Protein 2NZ7 (pdb70)

Organism: Homo sapiens (NCBI:txid9606)

CATH classification: 1.10.533.10

Nearest PDB structures (foldseek):
  2nz7-assembly1_B  TM=1.010E+00  e=3.257E-14  Homo sapiens
  2nz7-assembly1_A  TM=1.003E+00  e=2.678E-12  Homo sapiens
  4e9m-assembly1_A  TM=9.883E-01  e=3.999E-12  Homo sapiens
  2nsn-assembly1_A-2  TM=1.000E+00  e=1.257E-11  Homo sapiens
  4jqw-assembly1_A  TM=9.955E-01  e=1.331E-11  Homo sapiens

Foldseek 3Di:
DVDAVLLVVCVVCVVVQLVPDDDCPLLVVVCVVVVNADPVLVVVLVVQDDSSSSSNSVSVSQSVSHRVSSVVSVVSVVCVVVVCVVVVVVVVD/DDDDVVPDAVLLVVLVVCLVVQLVPPDDCVVVQVVCPVVVVADPVLVVVLVPQDDSSSSSNSVSVSQSVSHRVSSVVSVVVVVCVVPVCVVVVVVVVD

B-factor: mean 27.02, std 10.68, range [11.15, 58.84]

InterPro domains:
  IPR001315 CARD domain [PF00619] (21-98)
  IPR001315 CARD domain [PS50209] (15-92)
  IPR001611 Leucine-rich repeat [PF13516] (730-749)
  IPR001611 Leucine-rich repeat [PF13516] (786-805)
  IPR001611 Leucine-rich repeat [PF13516] (821-833)
  IPR001611 Leucine-rich repeat [PF13516] (839-861)
  IPR007111 NACHT nucleoside triphosphatase [PF05729] (197-367)
  IPR007111 NACHT nucleoside triphosphatase [PS50837] (196-531)
  IPR011029 Death-like domain superfamily [G3DSA:1.10.533.10] (9-106)
  IPR011029 Death-like domain superfamily [SSF47986] (17-93)
  IPR027417 P-loop containing nucleoside triphosphate hydrolase [G3DSA:3.40.50.300] (121-338)
  IPR032675 Leucine-rich repeat domain superfamily [G3DSA:3.80.10.10] (676-854)
  IPR032675 Leucine-rich repeat domain superfamily [G3DSA:3.80.10.10] (855-946)
  IPR041075 NOD1/2, winged helix domain [PF17779] (458-515)
  IPR041267 NACHT, LRR and PYD domains-containing protein, helical domain HD2 [PF17776] (517-666)
  IPR051261 NOD-like receptor [PTHR24106] (192-873)

Solvent-accessible surface area: 10437 Å² total; per-residue (Å²): 142,172,68,64,78,52,22,91,76,0,128,94,26,58,90,56,0,6,92,61,7,123,27,9,56,5,0,13,33,24,0,59,130,65,131,51,7,57,71,118,13,15,113,68,5,95,93,15,111,71,63,63,56,52,0,81,71,0,0,60,25,0,25,92,76,21,47,118,11,0,73,30,0,8,107,8,0,83,83,8,12,42,2,4,36,61,1,62,87,67,18,125,187,236,141,141,72,112,90,127,48,62,78,51,28,89,76,0,128,95,26,52,110,59,0,6,88,62,5,109,29,6,58,4,0,10,31,19,0,55,137,68,128,53,7,55,70,115,12,17,119,68,5,99,83,21,112,70,58,50,50,47,1,93,72,1,0,67,28,0,25,94,82,17,48,118,11,0,74,31,0,14,110,7,0,82,90,7,10,42,3,5,35,72,1,47,90,67,17,124,184

Secondary structure (DSSP, 8-state):
----HHHHHHHHTHHHHHHH----HHHHHHHHHTTSS-HHHHHHHHT--SHHHHHHHHHHHHHHH-HHHHHHHHHHHHHHHHSSGGGHHHHH-/----GGG--HHHHHHHHTHHHHHHH----HHHHHHHHHTTSS-HHHHHHHHT--SHHHHHHHHHHHHHHH-HHHHHHHHHHHHHHHHSSGGGHHHHH-

Structure (mmCIF, N/CA/C/O backbone):
data_2NZ7
#
_entry.id   2NZ7
#
_cell.length_a   79.091
_cell.length_b   79.091
_cell.length_c   80.863
_cell.angle_alpha   90.000
_cell.angle_beta   90.000
_cell.angle_gamma   120.000
#
_symmetry.space_group_name_H-M   'P 31 2 1'
#
loop_
_entity.id
_entity.type
_entity.pdbx_description
1 polymer 'Caspase recruitment domain-containing protein 4'
2 water water
#
loop_
_atom_site.group_PDB
_atom_site.id
_atom_site.type_symbol
_atom_site.label_atom_id
_atom_site.label_alt_id
_atom_site.label_comp_id
_atom_site.label_asym_id
_atom_site.label_entity_id
_atom_site.label_seq_id
_atom_site.pdbx_PDB_ins_code
_atom_site.Cartn_x
_atom_site.Cartn_y
_atom_site.Cartn_z
_atom_site.occupancy
_atom_site.B_iso_or_equiv
_atom_site.auth_seq_id
_atom_site.auth_comp_id
_atom_site.auth_asym_id
_atom_site.auth_atom_id
_atom_site.pdbx_PDB_model_num
ATOM 1 N N . SER A 1 6 ? -50.763 22.475 -16.315 1.00 41.47 14 SER A N 1
ATOM 2 C CA . SER A 1 6 ? -50.857 21.577 -15.065 1.00 41.84 14 SER A CA 1
ATOM 3 C C . SER A 1 6 ? -50.019 20.272 -15.157 1.00 40.65 14 SER A C 1
ATOM 4 O O . SER A 1 6 ? -49.350 19.889 -14.209 1.00 39.93 14 SER A O 1
ATOM 7 N N . GLU A 1 7 ? -50.068 19.610 -16.306 1.00 39.12 15 GLU A N 1
ATOM 8 C CA . GLU A 1 7 ? -49.051 18.632 -16.678 1.00 38.25 15 GLU A CA 1
ATOM 9 C C . GLU A 1 7 ? -47.921 19.324 -17.466 1.00 34.71 15 GLU A C 1
ATOM 10 O O . GLU A 1 7 ? -46.959 18.675 -17.878 1.00 33.43 15 GLU A O 1
ATOM 16 N N . SER A 1 8 ? -48.060 20.635 -17.699 1.00 30.25 16 SER A N 1
ATOM 17 C CA . SER A 1 8 ? -46.960 21.441 -18.280 1.00 27.00 16 SER A CA 1
ATOM 18 C C . SER A 1 8 ? -46.194 22.223 -17.209 1.00 23.80 16 SER A C 1
ATOM 19 O O . SER A 1 8 ? -46.801 22.836 -16.335 1.00 21.80 16 SER A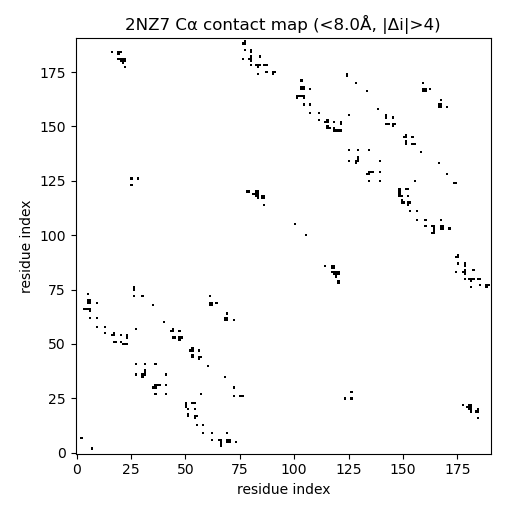 O 1
ATOM 22 N N . HIS A 1 9 ? -44.864 22.224 -17.291 1.00 20.56 17 HIS A N 1
ATOM 23 C CA . HIS A 1 9 ? -44.065 22.761 -16.217 1.00 19.03 17 HIS A CA 1
ATOM 24 C C . HIS A 1 9 ? -42.997 23.643 -16.802 1.00 17.70 17 HIS A C 1
ATOM 25 O O . HIS A 1 9 ? -42.110 23.132 -17.485 1.00 15.21 17 HIS A O 1
ATOM 32 N N . PRO A 1 10 ? -43.093 24.963 -16.550 1.00 17.42 18 PRO A N 1
ATOM 33 C CA . PRO A 1 10 ? -42.210 25.922 -17.278 1.00 16.75 18 PRO A CA 1
ATOM 34 C C . PRO A 1 10 ? -40.716 25.761 -17.082 1.00 16.89 18 PRO A C 1
ATOM 35 O O . PRO A 1 10 ? -39.981 25.981 -18.035 1.00 15.81 18 PRO A O 1
ATOM 39 N N . HIS A 1 11 ? -40.238 25.446 -15.879 1.00 15.89 19 HIS A N 1
ATOM 40 C CA . HIS A 1 11 ? -38.780 25.326 -15.764 1.00 16.33 19 HIS A CA 1
ATOM 41 C C . HIS A 1 11 ? -38.300 23.958 -16.308 1.00 16.63 19 HIS A C 1
ATOM 42 O O . HIS A 1 11 ? -37.198 23.884 -16.838 1.00 16.03 19 HIS A O 1
ATOM 49 N N . ILE A 1 12 ? -39.107 22.896 -16.222 1.00 15.89 20 ILE A N 1
ATOM 50 C CA . ILE A 1 12 ? -38.774 21.698 -17.043 1.00 16.19 20 ILE A CA 1
ATOM 51 C C . ILE A 1 12 ? -38.689 22.004 -18.541 1.00 17.21 20 ILE A C 1
ATOM 52 O O . ILE A 1 12 ? -37.729 21.610 -19.220 1.00 16.50 20 ILE A O 1
ATOM 57 N N . GLN A 1 13 ? -39.682 22.738 -19.064 1.00 16.95 21 GLN A N 1
ATOM 58 C CA . GLN A 1 13 ? -39.711 23.097 -20.510 1.00 18.22 21 GLN A CA 1
ATOM 59 C C . GLN A 1 13 ? -38.498 23.924 -20.940 1.00 18.22 21 GLN A C 1
ATOM 60 O O . GLN A 1 13 ? -37.957 23.695 -22.019 1.00 18.24 21 GLN A O 1
ATOM 66 N N . LEU A 1 14 ? -38.060 24.857 -20.094 1.00 17.20 22 LEU A N 1
ATOM 67 C CA . LEU A 1 14 ? -36.843 25.640 -20.362 1.00 18.05 22 LEU A CA 1
ATOM 68 C C . LEU A 1 14 ? -35.583 24.789 -20.443 1.00 18.00 22 LEU A C 1
ATOM 69 O O . LEU A 1 14 ? -34.705 25.028 -21.299 1.00 17.03 22 LEU A O 1
ATOM 74 N N . LEU A 1 15 ? -35.474 23.811 -19.554 1.00 17.17 23 LEU A N 1
ATOM 75 C CA . LEU A 1 15 ? -34.323 22.890 -19.612 1.00 18.09 23 LEU A CA 1
ATOM 76 C C . LEU A 1 15 ? -34.371 21.989 -20.866 1.00 19.39 23 LEU A C 1
ATOM 77 O O . LEU A 1 15 ? -33.369 21.725 -21.509 1.00 18.74 23 LEU A O 1
ATOM 82 N N . LYS A 1 16 ? -35.544 21.484 -21.209 1.00 20.67 24 LYS A N 1
ATOM 83 C CA . LYS A 1 16 ? -35.626 20.699 -22.438 1.00 21.75 24 LYS A CA 1
ATOM 84 C C . LYS A 1 16 ? -35.296 21.529 -23.674 1.00 22.33 24 LYS A C 1
ATOM 85 O O . LYS A 1 16 ? -34.559 21.066 -24.548 1.00 23.07 24 LYS A O 1
ATOM 91 N N . SER A 1 17 ? -35.815 22.752 -23.747 1.00 21.70 25 SER A N 1
ATOM 92 C CA . SER A 1 17 ? -35.615 23.623 -24.926 1.00 22.13 25 SER A CA 1
ATOM 93 C C . SER A 1 17 ? -34.185 24.123 -25.045 1.00 21.29 25 SER A C 1
ATOM 94 O O . SER A 1 17 ? -33.756 24.587 -26.090 1.00 19.64 25 SER A O 1
ATOM 97 N N . ASN A 1 18 ? -33.438 24.025 -23.964 1.00 19.50 26 ASN A N 1
ATOM 98 C CA . ASN A 1 18 ? -32.099 24.565 -23.974 1.00 19.09 26 ASN A CA 1
ATOM 99 C C . ASN A 1 18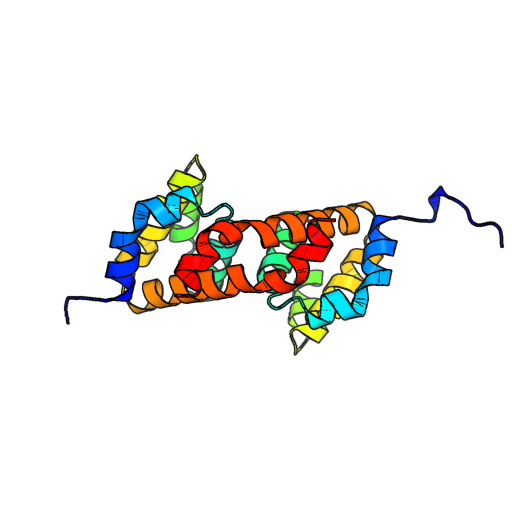 ? -31.040 23.488 -23.707 1.00 18.28 26 ASN A C 1
ATOM 100 O O . ASN A 1 18 ? -29.947 23.807 -23.254 1.00 16.78 26 ASN A O 1
ATOM 105 N N . ARG A 1 19 ? -31.374 22.230 -23.976 1.00 16.82 27 ARG A N 1
ATOM 106 C CA . ARG A 1 19 ? -30.466 21.150 -23.686 1.00 18.90 27 ARG A CA 1
ATOM 107 C C . ARG A 1 19 ? -29.094 21.403 -24.280 1.00 19.38 27 ARG A C 1
ATOM 108 O O . ARG A 1 19 ? -28.094 21.406 -23.557 1.00 18.71 27 ARG A O 1
ATOM 116 N N . GLU A 1 20 ? -29.027 21.638 -25.579 1.00 19.65 28 GLU A N 1
ATOM 117 C CA . GLU A 1 20 ? -27.712 21.841 -26.221 1.00 21.26 28 GLU A CA 1
ATOM 118 C C . GLU A 1 20 ? -26.972 23.111 -25.795 1.00 20.41 28 GLU A C 1
ATOM 119 O O . GLU A 1 20 ? -25.736 23.113 -25.664 1.00 19.21 28 GLU A O 1
ATOM 125 N N . LEU A 1 21 ? -27.708 24.189 -25.582 1.00 18.89 29 LEU A N 1
ATOM 126 C CA . LEU A 1 21 ? -27.110 25.391 -25.007 1.00 20.61 29 LEU A CA 1
ATOM 127 C C . LEU A 1 21 ? -26.368 25.092 -23.688 1.00 19.15 29 LEU A C 1
ATOM 128 O O . LEU A 1 21 ? -25.240 25.468 -23.519 1.00 18.44 29 LEU A O 1
ATOM 133 N N . LEU A 1 22 ? -27.021 24.382 -22.793 1.00 18.95 30 LEU A N 1
ATOM 134 C CA . LEU A 1 22 ? -26.458 24.072 -21.508 1.00 18.83 30 LEU A CA 1
ATOM 135 C C . LEU A 1 22 ? -25.336 23.065 -21.567 1.00 19.65 30 LEU A C 1
ATOM 136 O O . LEU A 1 22 ? -24.296 23.266 -20.952 1.00 19.62 30 LEU A O 1
ATOM 141 N N . VAL A 1 23 ? -25.554 21.966 -22.269 1.00 20.02 31 VAL A N 1
ATOM 142 C CA . VAL A 1 23 ? -24.521 20.938 -22.465 1.00 20.83 31 VAL A CA 1
ATOM 143 C C . VAL A 1 23 ? -23.217 21.546 -22.990 1.00 22.47 31 VAL A C 1
ATOM 144 O O . VAL A 1 23 ? -22.121 21.214 -22.526 1.00 21.67 31 VAL A O 1
ATOM 148 N N . THR A 1 24 ? -23.330 22.478 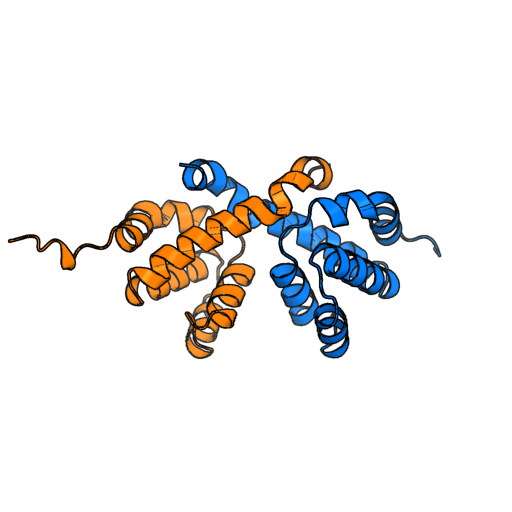-23.929 1.00 22.98 32 THR A N 1
ATOM 149 C CA . THR A 1 24 ? -22.133 22.982 -24.590 1.00 23.54 32 THR A CA 1
ATOM 150 C C . THR A 1 24 ? -21.484 24.180 -23.906 1.00 24.51 32 THR A C 1
ATOM 151 O O . THR A 1 24 ? -20.413 24.622 -24.325 1.00 24.20 32 THR A O 1
ATOM 155 N N . HIS A 1 25 ? -22.109 24.714 -22.862 1.00 24.24 33 HIS A N 1
ATOM 156 C CA . HIS A 1 25 ? -21.615 25.940 -22.201 1.00 26.00 33 HIS A CA 1
ATOM 157 C C . HIS A 1 25 ? -21.390 25.826 -20.698 1.00 26.66 33 HIS A C 1
ATOM 158 O O . HIS A 1 25 ? -20.977 26.788 -20.045 1.00 26.86 33 HIS A O 1
ATOM 165 N N . ILE A 1 26 ? -21.661 24.646 -20.177 1.00 27.66 34 ILE A N 1
ATOM 166 C CA . ILE A 1 26 ? -21.362 24.358 -18.761 1.00 29.06 34 ILE A CA 1
ATOM 167 C C . ILE A 1 26 ? -19.999 23.681 -18.580 1.00 31.32 34 ILE A C 1
ATOM 168 O O . ILE A 1 26 ? -19.824 22.553 -18.994 1.00 31.22 34 ILE A O 1
ATOM 173 N N . ARG A 1 27 ? -19.061 24.390 -17.927 1.00 33.79 35 ARG A N 1
ATOM 174 C CA . ARG A 1 27 ? -17.688 23.908 -17.802 1.00 36.92 35 ARG A CA 1
ATOM 175 C C . ARG A 1 27 ? -17.334 23.227 -16.486 1.00 37.82 35 ARG A C 1
ATOM 176 O O . ARG A 1 27 ? -16.264 22.597 -16.380 1.00 38.49 35 ARG A O 1
ATOM 184 N N . ASN A 1 28 ? -18.203 23.367 -15.496 1.00 37.49 36 ASN A N 1
ATOM 185 C CA . ASN A 1 28 ? -18.006 22.697 -14.230 1.00 37.67 36 ASN A CA 1
ATOM 186 C C . ASN A 1 28 ? -19.334 22.119 -13.786 1.00 36.97 36 ASN A C 1
ATOM 187 O O . ASN A 1 28 ? -20.310 22.859 -13.656 1.00 35.41 36 ASN A O 1
ATOM 192 N N . THR A 1 29 ? -19.352 20.809 -13.549 1.00 36.53 37 THR A N 1
ATOM 193 C CA . THR A 1 29 ? -20.522 20.150 -12.952 1.00 37.50 37 THR A CA 1
ATOM 194 C C . THR A 1 29 ? -20.437 19.830 -11.440 1.00 37.68 37 THR A C 1
ATOM 195 O O . THR A 1 29 ? -21.457 19.514 -10.813 1.00 36.86 37 THR A O 1
ATOM 199 N N . GLN A 1 30 ? -19.235 19.896 -10.873 1.00 38.04 38 GLN A N 1
ATOM 200 C CA . GLN A 1 30 ? -19.009 19.626 -9.442 1.00 38.03 38 GLN A CA 1
ATOM 201 C C . GLN A 1 30 ? -19.824 20.507 -8.498 1.00 36.26 38 GLN A C 1
ATOM 202 O O . GLN A 1 30 ? -20.488 20.003 -7.593 1.00 34.36 38 GLN A O 1
ATOM 208 N N . CYS A 1 31 ? -19.727 21.820 -8.688 1.00 35.26 39 CYS A N 1
ATOM 209 C CA . CYS A 1 31 ? -20.533 22.810 -7.976 1.00 34.72 39 CYS A CA 1
ATOM 210 C C . CYS A 1 31 ? -22.028 22.455 -7.987 1.00 32.70 39 CYS A C 1
ATOM 211 O O . CYS A 1 31 ? -22.716 22.634 -6.993 1.00 30.31 39 CYS A O 1
ATOM 214 N N . LEU A 1 32 ? -22.493 21.961 -9.130 1.00 30.75 40 LEU A N 1
ATOM 215 C CA . LEU A 1 32 ? -23.919 21.707 -9.367 1.00 29.61 40 LEU A CA 1
ATOM 216 C C . LEU A 1 32 ? -24.382 20.481 -8.596 1.00 27.94 40 LEU A C 1
ATOM 217 O O . LEU A 1 32 ? -25.350 20.549 -7.856 1.00 26.31 40 LEU A O 1
ATOM 222 N N . VAL A 1 33 ? -23.674 19.374 -8.772 1.00 26.18 41 VAL A N 1
ATOM 223 C CA . VAL A 1 33 ? -23.979 18.123 -8.097 1.00 26.37 41 VAL A CA 1
ATOM 224 C C . VAL A 1 33 ? -23.896 18.346 -6.591 1.00 26.09 41 VAL A C 1
ATOM 225 O O . VAL A 1 33 ? -24.778 17.921 -5.846 1.00 24.99 41 VAL A O 1
ATOM 229 N N . ASP A 1 34 ? -22.840 19.009 -6.134 1.00 25.62 42 ASP A N 1
ATOM 230 C CA . ASP A 1 34 ? -22.696 19.226 -4.696 1.00 25.42 42 ASP A CA 1
ATOM 231 C C . ASP A 1 34 ? -23.858 19.999 -4.086 1.00 24.32 42 ASP A C 1
ATOM 232 O O . ASP A 1 34 ? -24.275 19.680 -2.983 1.00 22.79 42 ASP A O 1
ATOM 237 N N . ASN A 1 35 ? -24.360 21.015 -4.790 1.00 23.29 43 ASN A N 1
ATOM 238 C CA . ASN A 1 35 ? -25.446 21.850 -4.251 1.00 24.38 43 ASN A CA 1
ATOM 239 C C . ASN A 1 35 ? -26.816 21.137 -4.297 1.00 23.51 43 ASN A C 1
ATOM 240 O O . ASN A 1 35 ? -27.679 21.314 -3.397 1.00 21.64 43 ASN A O 1
ATOM 245 N N . LEU A 1 36 ? -26.994 20.317 -5.320 1.00 22.07 44 LEU A N 1
ATOM 246 C CA . LEU A 1 36 ? -28.165 19.424 -5.438 1.00 22.36 44 LEU A CA 1
ATOM 247 C C . LEU A 1 36 ? -28.164 18.370 -4.336 1.00 23.42 44 LEU A C 1
ATOM 248 O O . LEU A 1 36 ? -29.176 18.117 -3.726 1.00 22.47 44 LEU A O 1
ATOM 253 N N . LEU A 1 37 ? -27.011 17.765 -4.094 1.00 24.59 45 LEU A N 1
ATOM 254 C CA . LEU A 1 37 ? -26.823 16.902 -2.918 1.00 27.07 45 LEU A CA 1
ATOM 255 C C . LEU A 1 37 ? -27.107 17.603 -1.574 1.00 28.14 45 LEU A C 1
ATOM 256 O O . LEU A 1 37 ? -27.936 17.158 -0.799 1.00 26.78 45 LEU A O 1
ATOM 261 N N . LYS A 1 38 ? -26.438 18.718 -1.318 1.00 29.84 46 LYS A N 1
ATOM 262 C CA . LYS A 1 38 ? -26.658 19.499 -0.097 1.00 32.98 46 LYS A CA 1
ATOM 263 C C . LYS A 1 38 ? -28.132 19.877 0.183 1.00 32.22 46 LYS A C 1
ATOM 264 O O . LYS A 1 38 ? -28.571 19.883 1.332 1.00 31.12 46 LYS A O 1
ATOM 270 N N . ASN A 1 39 ? -28.882 20.209 -0.862 1.00 31.12 47 ASN A N 1
ATOM 271 C CA . ASN A 1 39 ? -30.268 20.624 -0.730 1.00 31.41 47 ASN A CA 1
ATOM 272 C C . ASN A 1 39 ? -31.303 19.482 -0.837 1.00 29.97 47 ASN A C 1
ATOM 273 O O . ASN A 1 39 ? -32.517 19.722 -0.962 1.00 28.56 47 ASN A O 1
ATOM 278 N N . ASP A 1 40 ? -30.783 18.254 -0.778 1.00 27.97 48 ASP A N 1
ATOM 279 C CA . ASP A 1 40 ? -31.559 16.992 -0.772 1.00 27.67 48 ASP A CA 1
ATOM 280 C C . ASP A 1 40 ? -32.432 16.787 -2.026 1.00 26.16 48 ASP A C 1
ATOM 281 O O . ASP A 1 40 ? -33.477 16.137 -1.965 1.00 23.31 48 ASP A O 1
ATOM 286 N N . TYR A 1 41 ? -31.976 17.336 -3.144 1.00 24.56 49 TYR A N 1
ATOM 287 C CA . TYR A 1 41 ? -32.618 17.173 -4.418 1.00 25.20 49 TYR A CA 1
ATOM 288 C C . TYR A 1 41 ? -32.076 16.034 -5.214 1.00 25.27 49 TYR A C 1
ATOM 289 O O . TYR A 1 41 ? -32.797 15.492 -6.044 1.00 24.35 49 TYR A O 1
ATOM 298 N N . PHE A 1 42 ? -30.808 15.724 -4.989 1.00 24.76 50 PHE A N 1
ATOM 299 C CA . PHE A 1 42 ? -30.125 14.587 -5.553 1.00 25.64 5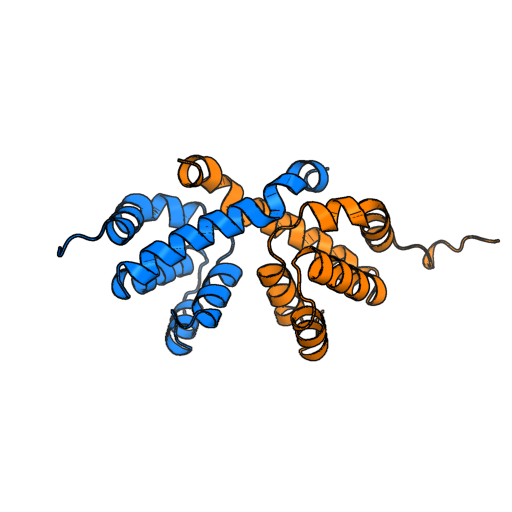0 PHE A CA 1
ATOM 300 C C . PHE A 1 42 ? -29.792 13.671 -4.395 1.00 27.16 50 PHE A C 1
ATOM 301 O O . PHE A 1 42 ? -29.455 14.157 -3.308 1.00 24.47 50 PHE A O 1
ATOM 309 N N . SER A 1 43 ? -29.879 12.362 -4.641 1.00 28.84 51 SER A N 1
ATOM 310 C CA . SER A 1 43 ? -29.494 11.335 -3.667 1.00 31.05 51 SER A CA 1
ATOM 311 C C . SER A 1 43 ? -28.051 10.915 -3.936 1.00 31.89 51 SER A C 1
ATOM 312 O O . SER A 1 43 ? -27.502 11.241 -4.973 1.00 31.19 51 SER A O 1
ATOM 315 N N . ALA A 1 44 ? -27.456 10.156 -3.015 1.00 33.63 52 ALA A N 1
ATOM 316 C CA . ALA A 1 44 ? -26.118 9.544 -3.247 1.00 34.93 52 ALA A CA 1
ATOM 317 C C . ALA A 1 44 ? -26.085 8.781 -4.573 1.00 35.38 52 ALA A C 1
ATOM 318 O O . ALA A 1 44 ? -25.174 8.954 -5.380 1.00 34.12 52 ALA A O 1
ATOM 320 N N . GLU A 1 45 ? -27.118 7.982 -4.819 1.00 35.87 53 GLU A N 1
ATOM 321 C CA . GLU A 1 45 ? -27.248 7.265 -6.085 1.00 37.63 53 GLU A CA 1
ATOM 322 C C . GLU A 1 45 ? -27.315 8.150 -7.351 1.00 37.02 53 GLU A C 1
ATOM 323 O O . GLU A 1 45 ? -26.735 7.806 -8.382 1.00 36.33 53 GLU A O 1
ATOM 329 N N . ASP A 1 46 ? -28.025 9.271 -7.280 1.00 36.04 54 ASP A N 1
ATOM 330 C CA . ASP A 1 46 ? -28.002 10.239 -8.379 1.00 35.48 54 ASP A CA 1
ATOM 331 C C . ASP A 1 46 ? -26.585 10.687 -8.707 1.00 35.54 54 ASP A C 1
ATOM 332 O O . ASP A 1 46 ? -26.175 10.657 -9.870 1.00 33.72 54 ASP A O 1
ATOM 337 N N . ALA A 1 47 ? -25.853 11.112 -7.686 1.00 36.51 55 ALA A N 1
ATOM 338 C CA . ALA A 1 47 ? -24.483 11.586 -7.854 1.00 39.35 55 ALA A CA 1
ATOM 339 C C . ALA A 1 47 ? -23.513 10.493 -8.375 1.00 41.31 55 ALA A C 1
ATOM 340 O O . ALA A 1 47 ? -22.574 10.826 -9.093 1.00 41.13 55 ALA A O 1
ATOM 342 N N . GLU A 1 48 ? -23.752 9.225 -8.007 1.00 43.34 56 GLU A N 1
ATOM 343 C CA . GLU A 1 48 ? -22.989 8.064 -8.519 1.00 45.75 56 GLU A CA 1
ATOM 344 C C . GLU A 1 48 ? -23.274 7.836 -10.003 1.00 45.64 56 GLU A C 1
ATOM 345 O O . GLU A 1 48 ? -22.353 7.586 -10.786 1.00 45.16 56 GLU A O 1
ATOM 351 N N . ILE A 1 49 ? -24.555 7.917 -10.372 1.00 45.19 57 ILE A N 1
ATOM 352 C CA . ILE A 1 49 ? -24.991 7.828 -11.758 1.00 45.46 57 ILE A CA 1
ATOM 353 C C . ILE A 1 49 ? -24.290 8.903 -12.585 1.00 45.61 57 ILE A C 1
ATOM 354 O O . ILE A 1 49 ? -23.892 8.649 -13.725 1.00 44.63 57 ILE A O 1
ATOM 359 N N . VAL A 1 50 ? -24.124 10.094 -12.006 1.00 45.81 58 VAL A N 1
ATOM 360 C CA . VAL A 1 50 ? -23.423 11.172 -12.696 1.00 46.50 58 VAL A CA 1
ATOM 361 C C . VAL A 1 50 ? -21.917 10.879 -12.845 1.00 48.28 58 VAL A C 1
ATOM 362 O O . VAL A 1 50 ? -21.347 11.198 -13.870 1.00 47.78 58 VAL A O 1
ATOM 366 N N . CYS A 1 51 ? -21.289 10.269 -11.840 1.00 50.57 59 CYS A N 1
ATOM 367 C CA . CYS A 1 51 ? -19.860 9.858 -11.928 1.00 52.37 59 CYS A CA 1
ATOM 368 C C . CYS A 1 51 ? -19.552 8.856 -13.029 1.00 52.73 59 CYS A C 1
ATOM 369 O O . CYS A 1 51 ? -18.592 9.024 -13.768 1.00 52.70 59 CYS A O 1
ATOM 372 N N . ALA A 1 52 ? -20.375 7.812 -13.114 1.00 53.44 60 ALA A N 1
ATOM 373 C CA . ALA A 1 52 ? -20.269 6.765 -14.129 1.00 54.00 60 ALA A CA 1
ATOM 374 C C . ALA A 1 52 ? -20.321 7.309 -15.563 1.00 54.31 60 ALA A C 1
ATOM 375 O O . ALA A 1 52 ? -20.233 6.538 -16.522 1.00 54.22 60 ALA A O 1
ATOM 377 N N . CYS A 1 53 ? -20.475 8.632 -15.700 1.00 54.40 61 CYS A N 1
ATOM 378 C CA . CYS A 1 53 ? -20.443 9.330 -16.994 1.00 53.97 61 CYS A CA 1
ATOM 379 C C . CYS A 1 53 ? -19.002 9.790 -17.314 1.00 55.57 61 CYS A C 1
ATOM 380 O O . CYS A 1 53 ? -18.378 10.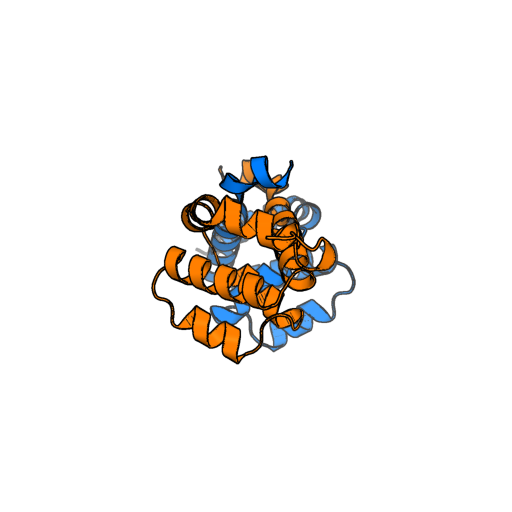512 -16.519 1.00 54.99 61 CYS A O 1
ATOM 383 N N . PRO A 1 54 ? -18.470 9.360 -18.481 1.00 56.88 62 PRO A N 1
ATOM 384 C CA . PRO A 1 54 ? -17.059 9.633 -18.798 1.00 57.50 62 PRO A CA 1
ATOM 385 C C . PRO A 1 54 ? -16.811 11.131 -19.002 1.00 57.78 62 PRO A C 1
ATOM 386 O O . PRO A 1 54 ? -16.123 11.780 -18.185 1.00 58.06 62 PRO A O 1
ATOM 390 N N . THR A 1 55 ? -17.417 11.673 -20.058 1.00 57.16 63 THR A N 1
ATOM 391 C CA . THR A 1 55 ? -17.138 13.027 -20.533 1.00 56.41 63 THR A CA 1
ATOM 392 C C . THR A 1 55 ? -17.885 14.103 -19.721 1.00 55.41 63 THR A C 1
ATOM 393 O O . THR A 1 55 ? -18.871 13.797 -19.043 1.00 54.85 63 THR A O 1
ATOM 397 N N . GLN A 1 56 ? -17.411 15.347 -19.774 1.00 53.99 64 GLN A N 1
ATOM 398 C CA . GLN A 1 56 ? -18.127 16.460 -19.137 1.00 52.83 64 GLN A CA 1
ATOM 399 C C . GLN A 1 56 ? -19.542 16.767 -19.742 1.00 51.30 64 GLN A C 1
ATOM 400 O O . GLN A 1 56 ? -20.512 16.944 -18.965 1.00 50.15 64 GLN A O 1
ATOM 406 N N . PRO A 1 57 ? -19.661 16.854 -21.105 1.00 49.41 65 PRO A N 1
ATOM 407 C CA . PRO A 1 57 ? -20.990 16.952 -21.715 1.00 47.27 65 PRO A CA 1
ATOM 408 C C . PRO A 1 57 ? -21.920 15.784 -21.359 1.00 45.16 65 PRO A C 1
ATOM 409 O O . PRO A 1 57 ? -23.112 16.016 -21.166 1.00 43.90 65 PRO A O 1
ATOM 413 N N . ASP A 1 58 ? -21.402 14.557 -21.260 1.00 42.61 66 ASP A N 1
ATOM 414 C CA . ASP A 1 58 ? -22.240 13.430 -20.850 1.00 41.45 66 ASP A CA 1
ATOM 415 C C . ASP A 1 58 ? -22.835 13.664 -19.461 1.00 38.84 66 ASP A C 1
ATOM 416 O O . ASP A 1 58 ? -23.979 13.315 -19.197 1.00 37.73 66 ASP A O 1
ATOM 421 N N . LYS A 1 59 ? -22.023 14.239 -18.588 1.00 36.23 67 LYS A N 1
ATOM 422 C CA . LYS A 1 59 ? -22.421 14.552 -17.223 1.00 34.00 67 LYS A CA 1
ATOM 423 C C . LYS A 1 59 ? -23.513 15.625 -17.175 1.00 31.52 67 LYS A C 1
ATOM 424 O O . LYS A 1 59 ? -24.452 15.480 -16.399 1.00 30.20 67 LYS A O 1
ATOM 430 N N . VAL A 1 60 ? -23.379 16.698 -17.958 1.00 28.97 68 VAL A N 1
ATOM 431 C CA . VAL A 1 60 ? -24.434 17.732 -18.051 1.00 27.28 68 VAL A CA 1
ATOM 432 C C . VAL A 1 60 ? -25.725 17.067 -18.564 1.00 27.15 68 VAL A C 1
ATOM 433 O O . VAL A 1 60 ? -26.816 17.248 -17.984 1.00 25.17 68 VAL A O 1
ATOM 437 N N . ARG A 1 61 ? -25.608 16.239 -19.600 1.00 26.41 69 ARG A N 1
ATOM 438 C CA . ARG A 1 61 ? -26.803 15.567 -20.135 1.00 27.24 69 ARG A CA 1
ATOM 439 C C . ARG A 1 61 ? -27.512 14.778 -19.049 1.00 26.08 69 ARG A C 1
ATOM 440 O O . ARG A 1 61 ? -28.725 14.798 -18.935 1.00 24.84 69 ARG A O 1
ATOM 448 N N . LYS A 1 62 ? -26.730 14.058 -18.265 1.00 25.36 70 LYS A N 1
ATOM 449 C CA . LYS A 1 62 ? -27.265 13.197 -17.221 1.00 25.06 70 LYS A CA 1
ATOM 450 C C . LYS A 1 62 ? -27.837 14.053 -16.073 1.00 23.62 70 LYS A C 1
ATOM 451 O O . LYS A 1 62 ? -28.861 13.694 -15.497 1.00 23.51 70 LYS A O 1
ATOM 457 N N . ILE A 1 63 ? -27.164 15.150 -15.719 1.00 22.00 71 ILE A N 1
ATOM 458 C CA . ILE A 1 63 ? -27.664 16.041 -14.656 1.00 20.59 71 ILE A CA 1
ATOM 459 C C . ILE A 1 63 ? -29.027 16.603 -15.103 1.00 19.91 71 ILE A C 1
ATOM 460 O O . ILE A 1 63 ? -30.006 16.578 -14.353 1.00 18.33 71 ILE A O 1
ATOM 465 N N . LEU A 1 64 ? -29.105 17.075 -16.345 1.00 18.87 72 LEU A N 1
ATOM 466 C CA . LEU A 1 64 ? -30.375 17.613 -16.876 1.00 19.11 72 LEU A CA 1
ATOM 467 C C . LEU A 1 64 ? -31.506 16.547 -16.900 1.00 19.00 72 LEU A C 1
ATOM 468 O O . LEU A 1 64 ? -32.601 16.826 -16.470 1.00 16.85 72 LEU A O 1
ATOM 473 N N . ASP A 1 65 ? -31.229 15.350 -17.414 1.00 19.44 73 ASP A N 1
ATOM 474 C CA . ASP A 1 65 ? -32.201 14.234 -17.363 1.00 21.93 73 ASP A CA 1
ATOM 475 C C . ASP A 1 65 ? -32.738 13.953 -15.943 1.00 21.20 73 ASP A C 1
ATOM 476 O O . ASP A 1 65 ? -33.941 13.756 -15.762 1.00 22.19 73 ASP A O 1
ATOM 481 N N . LEU A 1 66 ? -31.846 13.948 -14.950 1.00 19.63 74 LEU A N 1
ATOM 482 C CA . LEU A 1 66 ? -32.219 13.712 -13.539 1.00 19.69 74 LEU A CA 1
ATOM 483 C C . LEU A 1 66 ? -33.024 14.858 -12.972 1.00 19.02 74 LEU A C 1
ATOM 484 O O . LEU A 1 66 ? -34.065 14.660 -12.328 1.00 18.26 74 LEU A O 1
ATOM 489 N N . VAL A 1 67 ? -32.538 16.074 -13.204 1.00 18.49 75 VAL A N 1
ATOM 490 C CA . VAL A 1 67 ? -33.241 17.278 -12.733 1.00 17.25 75 VAL A CA 1
ATOM 491 C C . VAL A 1 67 ? -34.687 17.297 -13.295 1.00 17.82 75 VAL A C 1
ATOM 492 O O . VAL A 1 67 ? -35.661 17.429 -12.564 1.00 16.55 75 VAL A O 1
ATOM 496 N N . GLN A 1 68 ? -34.807 17.156 -14.613 1.00 17.18 76 GLN A N 1
ATOM 497 C CA . GLN A 1 68 ? -36.113 17.115 -15.263 1.00 18.98 76 GLN A CA 1
ATOM 498 C C . GLN A 1 68 ? -37.042 16.018 -14.704 1.00 19.28 76 GLN A C 1
ATOM 499 O O . GLN A 1 68 ? -38.205 16.275 -14.395 1.00 18.28 76 GLN A O 1
ATOM 505 N N . SER A 1 69 ? -36.540 14.811 -14.581 1.00 19.15 77 SER A N 1
ATOM 506 C CA . SER A 1 69 ? -37.387 13.720 -14.095 1.00 21.24 77 SER A CA 1
ATOM 507 C C . SER A 1 69 ? -37.780 13.962 -12.621 1.00 21.31 77 SER A C 1
ATOM 508 O O . SER A 1 69 ? -38.778 13.392 -12.127 1.00 20.04 77 SER A O 1
ATOM 511 N N . LYS A 1 70 ? -36.994 14.764 -11.908 1.00 18.90 78 LYS A N 1
ATOM 512 C CA . LYS A 1 70 ? -37.359 15.080 -10.520 1.00 19.93 78 LYS A CA 1
ATOM 513 C C . LYS A 1 70 ? -38.471 16.149 -10.367 1.00 19.05 78 LYS A C 1
ATOM 514 O O . LYS A 1 70 ? -39.008 16.342 -9.267 1.00 18.51 78 LYS A O 1
ATOM 520 N N . GLY A 1 71 ? -38.748 16.871 -11.444 1.00 17.77 79 GLY A N 1
ATOM 521 C CA . GLY A 1 71 ? -39.934 17.679 -11.501 1.00 17.83 79 GLY A CA 1
ATOM 522 C C . GLY A 1 71 ? -39.672 19.174 -11.533 1.00 17.66 79 GLY A C 1
ATOM 523 O O . GLY A 1 71 ? -38.531 19.616 -11.587 1.00 16.56 79 GLY A O 1
ATOM 524 N N . GLU A 1 72 ? -40.747 19.947 -11.499 1.00 17.39 80 GLU A N 1
ATOM 525 C CA . GLU A 1 72 ? -40.688 21.433 -11.613 1.00 17.10 80 GLU A CA 1
ATOM 526 C C . GLU A 1 72 ? -39.876 22.092 -10.499 1.00 17.73 80 GLU A C 1
ATOM 527 O O . GLU A 1 72 ? -39.065 23.012 -10.760 1.00 16.41 80 GLU A O 1
ATOM 533 N N . GLU A 1 73 ? -40.088 21.675 -9.251 1.00 17.47 81 GLU A N 1
ATOM 534 C CA . GLU A 1 73 ? -39.359 22.334 -8.135 1.00 19.14 81 GLU A CA 1
ATOM 535 C C . GLU A 1 73 ? -37.828 22.191 -8.299 1.00 16.09 81 GLU A C 1
ATOM 536 O O . GLU A 1 73 ? -37.020 23.141 -8.142 1.00 13.31 81 GLU A O 1
ATOM 542 N N . VAL A 1 74 ? -37.397 20.989 -8.596 1.00 14.81 82 VAL A N 1
ATOM 543 C CA . VAL A 1 74 ? -35.955 20.795 -8.783 1.00 14.41 82 VAL A CA 1
ATOM 544 C C . VAL A 1 74 ? -35.414 21.508 -10.053 1.00 14.21 82 VAL A C 1
ATOM 545 O O . VAL A 1 74 ? -34.285 22.054 -10.040 1.00 13.31 82 VAL A O 1
ATOM 549 N N . SER A 1 75 ? -36.198 21.495 -11.140 1.00 12.98 83 SER A N 1
ATOM 550 C CA . SER A 1 75 ? -35.814 22.190 -12.391 1.00 13.08 83 SER A CA 1
ATOM 551 C C . SER A 1 75 ? -35.685 23.690 -12.124 1.00 12.98 83 SER A C 1
ATOM 552 O O . SER A 1 75 ? -34.756 24.350 -12.609 1.00 11.15 83 SER A O 1
ATOM 555 N N . GLU A 1 76 ? -36.625 24.231 -11.359 1.00 13.15 84 GLU A N 1
ATOM 556 C CA . GLU A 1 76 ? -36.564 25.653 -11.018 1.00 15.16 84 GLU A CA 1
ATOM 557 C C . GLU A 1 76 ? -35.329 25.910 -10.138 1.00 15.42 84 GLU A C 1
ATOM 558 O O . GLU A 1 76 ? -34.597 26.902 -10.309 1.00 13.89 84 GLU A O 1
ATOM 564 N N . PHE A 1 77 ? -35.095 25.024 -9.192 1.00 15.70 85 PHE A N 1
ATOM 565 C CA . PHE A 1 77 ? -33.941 25.216 -8.332 1.00 17.22 85 PHE A CA 1
ATOM 566 C C . PHE A 1 77 ? -32.627 25.183 -9.117 1.00 16.75 85 PHE A C 1
ATOM 567 O O . PHE A 1 77 ? -31.761 26.046 -8.919 1.00 15.65 85 PHE A O 1
ATOM 575 N N . PHE A 1 78 ? -32.458 24.157 -9.954 1.00 16.00 86 PHE A N 1
ATOM 576 C CA . PHE A 1 78 ? -31.288 24.061 -10.849 1.00 15.26 86 PHE A CA 1
ATOM 577 C C . PHE A 1 78 ? -31.033 25.362 -11.629 1.00 14.88 86 PHE A C 1
ATOM 578 O O . PHE A 1 78 ? -29.887 25.844 -11.745 1.00 13.42 86 PHE A O 1
ATOM 586 N N . LEU A 1 79 ? -32.073 25.949 -12.210 1.00 13.14 87 LEU A N 1
ATOM 587 C CA . LEU A 1 79 ? -31.866 27.238 -12.932 1.00 14.33 87 LEU A CA 1
ATOM 588 C C . LEU A 1 79 ? -31.523 28.421 -12.019 1.00 16.05 87 LEU A C 1
ATOM 589 O O . LEU A 1 79 ? -30.703 29.317 -12.364 1.00 13.94 87 LEU A O 1
ATOM 594 N N . TYR A 1 80 ? -32.139 28.453 -10.844 1.00 16.35 88 TYR A N 1
ATOM 595 C CA . TYR A 1 80 ? -31.735 29.421 -9.854 1.00 18.81 88 TYR A CA 1
ATOM 596 C C . TYR A 1 80 ? -30.275 29.193 -9.454 1.00 17.14 88 TYR A C 1
ATOM 597 O O . TYR A 1 80 ? -29.491 30.154 -9.412 1.00 16.73 88 TYR A O 1
ATOM 606 N N . LEU A 1 81 ? -29.900 27.938 -9.207 1.00 15.45 89 LEU A N 1
ATOM 607 C CA . LEU A 1 81 ? -28.492 27.598 -8.953 1.00 15.57 89 LEU A CA 1
ATOM 608 C C . LEU A 1 81 ? -27.516 28.088 -10.068 1.00 15.01 89 LEU A C 1
ATOM 609 O O . LEU A 1 81 ? -26.462 28.688 -9.763 1.00 12.95 89 LEU A O 1
ATOM 614 N N . LEU A 1 82 ? -27.844 27.875 -11.339 1.00 13.48 90 LEU A N 1
ATOM 615 C CA . LEU A 1 82 ? -26.944 28.368 -12.390 1.00 14.76 90 LEU A CA 1
ATOM 616 C C . LEU A 1 82 ? -26.817 29.884 -12.354 1.00 16.70 90 LEU A C 1
ATOM 617 O O . LEU A 1 82 ? -25.672 30.422 -12.539 1.00 16.93 90 LEU A O 1
ATOM 622 N N . GLN A 1 83 ? -27.942 30.588 -12.113 1.00 16.23 91 GLN A N 1
ATOM 623 C CA . GLN A 1 83 ? -27.909 32.049 -11.940 1.00 19.05 91 GLN A CA 1
ATOM 624 C C . GLN A 1 83 ? -26.958 32.484 -10.808 1.00 17.71 91 GLN A C 1
ATOM 625 O O . GLN A 1 83 ? -26.127 33.365 -10.986 1.00 15.96 91 GLN A O 1
ATOM 631 N N . GLN A 1 84 ? -27.079 31.850 -9.654 1.00 17.21 92 GLN A N 1
ATOM 632 C CA . GLN A 1 84 ? -26.227 32.191 -8.492 1.00 18.79 92 GLN A CA 1
ATOM 633 C C . GLN A 1 84 ? -24.740 31.899 -8.752 1.00 18.72 92 GLN A C 1
ATOM 634 O O . GLN A 1 84 ? -23.848 32.708 -8.452 1.00 18.34 92 GLN A O 1
ATOM 640 N N . LEU A 1 85 ? -24.463 30.731 -9.299 1.00 17.69 93 LEU A N 1
ATOM 641 C CA . LEU A 1 85 ? -23.076 30.356 -9.566 1.00 18.03 93 LEU A CA 1
ATOM 642 C C . LEU A 1 85 ? -22.462 31.252 -10.660 1.00 18.15 93 LEU A C 1
ATOM 643 O O . LEU A 1 85 ? -21.277 31.536 -10.633 1.00 16.63 93 LEU A O 1
ATOM 648 N N . ALA A 1 86 ? -23.278 31.709 -11.606 1.00 17.32 94 ALA A N 1
ATOM 649 C CA . ALA A 1 86 ? -22.795 32.577 -12.683 1.00 18.28 94 ALA A CA 1
ATOM 650 C C . ALA A 1 86 ? -22.577 33.982 -12.177 1.00 19.23 94 ALA A C 1
ATOM 651 O O . ALA A 1 86 ? -21.864 34.766 -12.794 1.00 21.18 94 ALA A O 1
ATOM 653 N N . ASP A 1 87 ? -23.221 34.320 -11.083 1.00 19.04 95 ASP A N 1
ATOM 654 C CA . ASP A 1 87 ? -23.070 35.617 -10.447 1.00 20.78 95 ASP A CA 1
ATOM 655 C C . ASP A 1 87 ? -22.055 35.694 -9.302 1.00 19.54 95 ASP A C 1
ATOM 656 O O . ASP A 1 87 ? -21.664 36.803 -8.874 1.00 19.88 95 ASP A O 1
ATOM 661 N N . ALA A 1 88 ? -21.651 34.538 -8.807 1.00 18.17 96 ALA A N 1
ATOM 662 C CA . ALA A 1 88 ? -20.910 34.461 -7.564 1.00 19.93 96 ALA A CA 1
ATOM 663 C C . ALA A 1 88 ? -19.553 35.231 -7.600 1.00 21.42 96 ALA A C 1
ATOM 664 O O . ALA A 1 88 ? -19.178 35.847 -6.592 1.00 20.88 96 ALA A O 1
ATOM 666 N N . TYR A 1 89 ? -18.845 35.161 -8.738 1.00 22.12 97 TYR A N 1
ATOM 667 C CA . TYR A 1 89 ? -17.457 35.688 -8.894 1.00 23.44 97 TYR A CA 1
ATOM 668 C C . TYR A 1 89 ? -17.370 36.706 -10.019 1.00 23.61 97 TYR A C 1
ATOM 669 O O . TYR A 1 89 ? -16.304 37.253 -10.282 1.00 24.21 97 TYR A O 1
ATOM 678 N N . VAL A 1 90 ? -18.506 36.999 -10.648 1.00 22.52 98 VAL A N 1
ATOM 679 C CA . VAL A 1 90 ? -18.588 37.914 -11.795 1.00 22.42 98 VAL A CA 1
ATOM 680 C C . VAL A 1 90 ? -17.970 39.319 -11.595 1.00 22.18 98 VAL A C 1
ATOM 681 O O . VAL A 1 90 ? -17.348 39.823 -12.515 1.00 22.70 98 VAL A O 1
ATOM 685 N N . ASP A 1 91 ? -18.176 39.959 -10.444 1.00 21.38 99 ASP A N 1
ATOM 686 C CA . ASP A 1 91 ? -17.609 41.281 -10.175 1.00 21.57 99 ASP A CA 1
ATOM 687 C C . ASP A 1 91 ? -16.06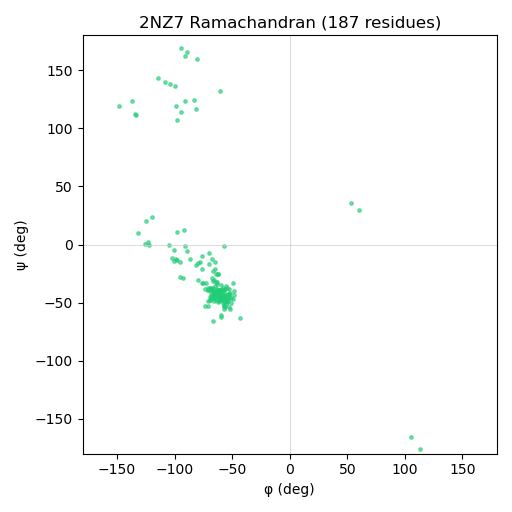9 41.200 -10.156 1.00 21.13 99 ASP A C 1
ATOM 688 O O . ASP A 1 91 ? -15.390 42.228 -10.339 1.00 18.77 99 ASP A O 1
ATOM 693 N N . LEU A 1 92 ? -15.553 40.013 -9.855 1.00 19.39 100 LEU A N 1
ATOM 694 C CA . LEU A 1 92 ? -14.109 39.807 -9.767 1.00 21.71 100 LEU A CA 1
ATOM 695 C C . LEU A 1 92 ? -13.410 39.593 -11.108 1.00 21.94 100 LEU A C 1
ATOM 696 O O . LEU A 1 92 ? -12.175 39.662 -11.216 1.00 19.61 100 LEU A O 1
ATOM 701 N N . ARG A 1 93 ? -14.190 39.250 -12.125 1.00 22.24 101 ARG A N 1
ATOM 702 C CA . ARG A 1 93 ? -13.628 38.794 -13.394 1.00 23.18 101 ARG A CA 1
ATOM 703 C C . ARG A 1 93 ? -12.574 39.737 -14.006 1.00 23.11 101 ARG A C 1
ATOM 704 O O . ARG A 1 93 ? -11.534 39.257 -14.462 1.00 23.00 101 ARG A O 1
ATOM 712 N N . PRO A 1 94 ? -12.805 41.058 -13.988 1.00 22.81 102 PRO A N 1
ATOM 713 C CA . PRO A 1 94 ? -11.797 41.986 -14.527 1.00 22.50 102 PRO A CA 1
ATOM 714 C C . PRO A 1 94 ? -10.405 41.808 -13.899 1.00 21.19 102 PRO A C 1
ATOM 715 O O . PRO A 1 94 ? -9.424 41.735 -14.615 1.00 19.61 102 PRO A O 1
ATOM 719 N N . TRP A 1 95 ? -10.356 41.771 -12.564 1.00 19.35 103 TRP A N 1
ATOM 720 C CA . TRP A 1 95 ? -9.134 41.554 -11.794 1.00 17.53 103 TRP A CA 1
ATOM 721 C C . TRP A 1 95 ? -8.545 40.152 -12.044 1.00 15.93 103 TRP A C 1
ATOM 722 O O . TRP A 1 95 ? -7.300 39.993 -12.261 1.00 12.77 103 TRP A O 1
ATOM 733 N N . LEU A 1 96 ? -9.422 39.137 -12.042 1.00 15.11 104 LEU A N 1
ATOM 734 C CA . LEU A 1 96 ? -8.993 37.774 -12.363 1.00 15.14 104 LEU A CA 1
ATOM 735 C C . LEU A 1 96 ? -8.338 37.661 -13.742 1.00 15.87 104 LEU A C 1
ATOM 736 O O . LEU A 1 96 ? -7.305 36.963 -13.908 1.00 13.49 104 LEU A O 1
ATOM 741 N N . LEU A 1 97 ? -8.940 38.327 -14.731 1.00 15.71 105 LEU A N 1
ATOM 742 C CA . LEU A 1 97 ? -8.405 38.301 -16.100 1.00 17.94 105 LEU A CA 1
ATOM 743 C C . LEU A 1 97 ? -6.974 38.861 -16.159 1.00 18.40 105 LEU A C 1
ATOM 744 O O . LEU A 1 97 ? -6.188 38.418 -16.973 1.00 18.73 105 LEU A O 1
ATOM 749 N N . GLU A 1 98 ? -6.661 39.871 -15.339 1.00 19.38 106 GLU A N 1
ATOM 750 C CA . GLU A 1 98 ? -5.289 40.460 -15.299 1.00 21.25 106 GLU A CA 1
ATOM 751 C C . GLU A 1 98 ? -4.218 39.592 -14.584 1.00 23.32 106 GLU A C 1
ATOM 752 O O . GLU A 1 98 ? -3.014 39.821 -14.768 1.00 21.05 106 GLU A O 1
ATOM 758 N N . MET B 1 1 ? 15.474 43.087 8.815 1.00 28.96 9 MET B N 1
ATOM 759 C CA . MET B 1 1 ? 15.669 44.276 7.989 1.00 31.00 9 MET B CA 1
ATOM 760 C C . MET B 1 1 ? 15.975 43.703 6.646 1.00 29.23 9 MET B C 1
ATOM 761 O O . MET B 1 1 ? 15.399 44.181 5.699 1.00 28.42 9 MET B O 1
ATOM 766 N N . GLU B 1 2 ? 16.851 42.693 6.565 1.00 26.82 10 GLU B N 1
ATOM 767 C CA . GLU B 1 2 ? 17.013 41.986 5.291 1.00 25.85 10 GLU B CA 1
ATOM 768 C C . GLU B 1 2 ? 15.691 41.342 4.882 1.00 23.52 10 GLU B C 1
ATOM 769 O O . GLU B 1 2 ? 15.034 40.710 5.690 1.00 19.86 10 GLU B O 1
ATOM 775 N N . ILE B 1 3 ? 15.289 41.528 3.625 1.00 22.59 11 ILE B N 1
ATOM 776 C CA . ILE B 1 3 ? 14.092 40.876 3.104 1.00 23.19 11 ILE B CA 1
ATOM 777 C C . ILE B 1 3 ? 14.578 39.640 2.336 1.00 22.29 11 ILE B C 1
ATOM 778 O O . ILE B 1 3 ? 15.168 39.755 1.263 1.00 22.65 11 ILE B O 1
ATOM 783 N N . ILE B 1 4 ? 14.363 38.464 2.916 1.00 20.44 12 ILE B N 1
ATOM 784 C CA . ILE B 1 4 ? 14.816 37.213 2.328 1.00 18.60 12 ILE B CA 1
ATOM 785 C C . ILE B 1 4 ? 13.815 36.774 1.246 1.00 18.63 12 ILE B C 1
ATOM 786 O O . ILE B 1 4 ? 12.649 36.556 1.546 1.00 18.11 12 ILE B O 1
ATOM 791 N N . PRO B 1 5 ? 14.260 36.701 -0.029 1.00 18.24 13 PRO B N 1
ATOM 792 C CA . PRO B 1 5 ? 13.286 36.370 -1.097 1.00 18.60 13 PRO B CA 1
ATOM 793 C C . PRO B 1 5 ? 12.475 35.083 -0.920 1.00 18.66 13 PRO B C 1
ATOM 794 O O . PRO B 1 5 ? 11.286 35.077 -1.237 1.00 18.22 13 PRO B O 1
ATOM 798 N N . SER B 1 6 ? 13.095 34.018 -0.385 1.00 18.38 14 SER B N 1
ATOM 799 C CA . SER B 1 6 ? 12.405 32.769 -0.238 1.00 19.13 14 SER B CA 1
ATOM 800 C C . SER B 1 6 ? 11.306 32.806 0.840 1.00 19.65 14 SER B C 1
ATOM 801 O O . SER B 1 6 ? 10.583 31.821 0.980 1.00 20.57 14 SER B O 1
ATOM 804 N N . GLU B 1 7 ? 11.218 33.905 1.603 1.00 17.84 15 GLU B N 1
ATOM 805 C CA . GLU B 1 7 ? 10.211 34.116 2.648 1.00 21.16 15 GLU B CA 1
ATOM 806 C C . GLU B 1 7 ? 9.048 35.016 2.175 1.00 20.36 15 GLU B C 1
ATOM 807 O O . GLU B 1 7 ? 8.131 35.274 2.948 1.00 18.17 15 GLU B O 1
ATOM 813 N N . SER B 1 8 ? 9.143 35.551 0.947 1.00 21.03 16 SER B N 1
ATOM 814 C CA . SER B 1 8 ? 8.042 36.316 0.333 1.00 21.39 16 SER B CA 1
ATOM 815 C C . SER B 1 8 ? 7.369 35.406 -0.726 1.00 20.76 16 SER B C 1
ATOM 816 O O . SER B 1 8 ? 8.066 34.686 -1.463 1.00 18.27 16 SER B O 1
ATOM 819 N N . HIS B 1 9 ? 6.031 35.429 -0.766 1.00 18.54 17 HIS B N 1
ATOM 820 C CA . HIS B 1 9 ? 5.269 34.466 -1.565 1.00 18.50 17 HIS B CA 1
ATOM 821 C C . HIS B 1 9 ? 4.210 35.236 -2.337 1.00 18.12 17 HIS B C 1
ATOM 822 O O . HIS B 1 9 ? 3.295 35.805 -1.716 1.00 16.14 17 HIS B O 1
ATOM 829 N N . PRO B 1 10 ? 4.380 35.297 -3.671 1.00 16.77 18 PRO B N 1
ATOM 830 C CA . PRO B 1 10 ? 3.590 36.278 -4.415 1.00 16.50 18 PRO B CA 1
ATOM 831 C C . PRO B 1 10 ? 2.083 35.979 -4.395 1.00 16.73 18 PRO B C 1
ATOM 832 O O . PRO B 1 10 ? 1.285 36.917 -4.430 1.00 14.64 18 PRO B O 1
ATOM 836 N N . HIS B 1 11 ? 1.690 34.704 -4.316 1.00 16.10 19 HIS B N 1
ATOM 837 C CA . HIS B 1 11 ? 0.225 34.439 -4.310 1.00 16.90 19 HIS B CA 1
ATOM 838 C C . HIS B 1 11 ? -0.448 34.747 -2.958 1.00 16.31 19 HIS B C 1
ATOM 839 O O . HIS B 1 11 ? -1.605 35.157 -2.916 1.00 14.41 19 HIS B O 1
ATOM 846 N N . ILE B 1 12 ? 0.277 34.542 -1.852 1.00 16.67 20 ILE B N 1
ATOM 847 C CA . ILE B 1 12 ? -0.157 35.057 -0.534 1.00 15.90 20 ILE B CA 1
ATOM 848 C C . ILE B 1 12 ? -0.287 36.556 -0.558 1.00 16.90 20 ILE B C 1
ATOM 849 O O . ILE B 1 12 ? -1.259 37.101 -0.051 1.00 16.04 20 ILE B O 1
ATOM 854 N N . GLN B 1 13 ? 0.695 37.232 -1.135 1.00 16.08 21 GLN B N 1
ATOM 855 C CA . GLN B 1 13 ? 0.701 38.699 -1.154 1.00 18.36 21 GLN B CA 1
ATOM 856 C C . GLN B 1 13 ? -0.486 39.240 -1.961 1.00 17.78 21 GLN B C 1
ATOM 857 O O . GLN B 1 13 ? -1.077 40.267 -1.583 1.00 17.16 21 GLN B O 1
ATOM 863 N N . LEU B 1 14 ? -0.774 38.587 -3.095 1.00 18.00 22 LEU B N 1
ATOM 864 C CA . LEU B 1 14 ? -1.965 38.934 -3.928 1.00 18.73 22 LEU B CA 1
ATOM 865 C C . LEU B 1 14 ? -3.271 38.862 -3.127 1.00 17.55 22 LEU B C 1
ATOM 866 O O . LEU B 1 14 ? -4.128 39.754 -3.229 1.00 16.53 22 LEU B O 1
ATOM 871 N N . LEU B 1 15 ? -3.416 37.786 -2.369 1.00 17.17 23 LEU B N 1
ATOM 872 C CA . LEU B 1 15 ? -4.573 37.643 -1.479 1.00 16.99 23 LEU B CA 1
ATOM 873 C C . LEU B 1 15 ? -4.595 38.759 -0.433 1.00 18.11 23 LEU B C 1
ATOM 874 O O . LEU B 1 15 ? -5.613 39.405 -0.255 1.00 17.05 23 LEU B O 1
ATOM 879 N N . LYS B 1 16 ? -3.468 39.019 0.233 1.00 18.83 24 LYS B N 1
ATOM 880 C CA . LYS B 1 16 ? -3.469 40.016 1.306 1.00 20.52 24 LYS B CA 1
ATOM 881 C C . LYS B 1 16 ? -3.789 41.395 0.763 1.00 20.33 24 LYS B C 1
ATOM 882 O O . LYS B 1 16 ? -4.574 42.134 1.370 1.00 20.48 24 LYS B O 1
ATOM 888 N N . SER B 1 17 ? -3.237 41.740 -0.400 1.00 20.02 25 SER B N 1
ATOM 889 C CA . SER B 1 17 ? -3.495 43.058 -1.020 1.00 20.60 25 SER B CA 1
ATOM 890 C C . SER B 1 17 ? -4.937 43.295 -1.444 1.00 20.46 25 SER B C 1
ATOM 891 O O . SER B 1 17 ? -5.323 44.430 -1.745 1.00 19.14 25 SER B O 1
ATOM 894 N N . ASN B 1 18 ? -5.705 42.216 -1.496 1.00 17.88 26 ASN B N 1
ATOM 895 C CA . ASN B 1 18 ? -7.043 42.227 -2.066 1.00 18.57 26 ASN B CA 1
ATOM 896 C C . ASN B 1 18 ? -8.121 41.712 -1.098 1.00 17.53 26 ASN B C 1
ATOM 897 O O . ASN B 1 18 ? -9.235 41.366 -1.495 1.00 16.77 26 ASN B O 1
ATOM 902 N N . ARG B 1 19 ? -7.780 41.746 0.183 1.00 16.63 27 ARG B N 1
ATOM 903 C CA . ARG B 1 19 ? -8.687 41.367 1.232 1.00 17.83 27 ARG B CA 1
ATOM 904 C C . ARG B 1 19 ? -10.112 41.927 1.021 1.00 17.75 27 ARG B C 1
ATOM 905 O O . ARG B 1 19 ? -11.067 41.161 0.930 1.00 16.90 27 ARG B O 1
ATOM 913 N N . GLU B 1 20 ? -10.265 43.246 1.025 1.00 18.38 28 GLU B N 1
ATOM 914 C CA . GLU B 1 20 ? -11.593 43.842 1.067 1.00 20.21 28 GLU B CA 1
ATOM 915 C C . GLU B 1 20 ? -12.293 43.674 -0.283 1.00 20.54 28 GLU B C 1
ATOM 916 O O . GLU B 1 20 ? -13.531 43.532 -0.328 1.00 19.76 28 GLU B O 1
ATOM 922 N N . LEU B 1 21 ? -11.518 43.704 -1.374 1.00 19.68 29 LEU B N 1
ATOM 923 C CA . LEU B 1 21 ? -12.056 43.401 -2.709 1.00 19.28 29 LEU B CA 1
ATOM 924 C C . LEU B 1 21 ? -12.675 42.005 -2.748 1.00 18.32 29 LEU B C 1
ATOM 925 O O . LEU B 1 21 ? -13.788 41.856 -3.196 1.00 17.97 29 LEU B O 1
ATOM 930 N N . LEU B 1 22 ? -11.971 41.021 -2.215 1.00 16.72 30 LEU B N 1
ATOM 931 C CA . LEU B 1 22 ? -12.452 39.663 -2.218 1.00 17.51 30 LEU B CA 1
ATOM 932 C C . LEU B 1 22 ? -13.653 39.499 -1.282 1.00 19.62 30 LEU B C 1
ATOM 933 O O . LEU B 1 22 ? -14.693 38.899 -1.687 1.00 18.47 30 LEU B O 1
ATOM 938 N N . VAL B 1 23 ? -13.539 40.069 -0.070 1.00 19.24 31 VAL B N 1
ATOM 939 C CA . VAL B 1 23 ? -14.612 39.976 0.928 1.00 22.05 31 VAL B CA 1
ATOM 940 C C . VAL B 1 23 ? -15.892 40.618 0.396 1.00 23.67 31 VAL B C 1
ATOM 941 O O . VAL B 1 23 ? -16.985 40.114 0.634 1.00 23.88 31 VAL B O 1
ATOM 945 N N . THR B 1 24 ? -15.766 41.738 -0.298 1.00 24.57 32 THR B N 1
ATOM 946 C CA . THR B 1 24 ? -16.955 42.469 -0.698 1.00 26.59 32 THR B CA 1
ATOM 947 C C . THR B 1 24 ? -17.552 41.983 -2.018 1.00 27.79 32 THR B C 1
ATOM 948 O O . THR B 1 24 ? -18.684 42.364 -2.374 1.00 28.25 32 THR B O 1
ATOM 952 N N . HIS B 1 25 ? -16.808 41.171 -2.761 1.00 27.11 33 HIS B N 1
ATOM 953 C CA . HIS B 1 25 ? -17.214 40.815 -4.119 1.00 28.12 33 HIS B CA 1
ATOM 954 C C . HIS B 1 25 ? -17.394 39.321 -4.429 1.00 28.47 33 HIS B C 1
ATOM 955 O O . HIS B 1 25 ? -17.723 38.981 -5.558 1.00 28.42 33 HIS B O 1
ATOM 962 N N . ILE B 1 26 ? -17.162 38.463 -3.435 1.00 28.92 34 ILE B N 1
ATOM 963 C CA . ILE B 1 26 ? -17.367 37.021 -3.551 1.00 29.91 34 ILE B CA 1
ATOM 964 C C . ILE B 1 26 ? -18.743 36.739 -2.911 1.00 32.11 34 ILE B C 1
ATOM 965 O O . ILE B 1 26 ? -18.969 37.021 -1.720 1.00 31.15 34 ILE B O 1
ATOM 970 N N . ARG B 1 27 ? -19.664 36.211 -3.713 1.00 33.91 35 ARG B N 1
ATOM 971 C CA . ARG B 1 27 ? -21.029 36.035 -3.246 1.00 36.38 35 ARG B CA 1
ATOM 972 C C . ARG B 1 27 ? -21.428 34.612 -2.908 1.00 37.31 35 ARG B C 1
ATOM 973 O O . ARG B 1 27 ? -22.567 34.380 -2.527 1.00 37.87 35 ARG B O 1
ATOM 981 N N . ASN B 1 28 ? -20.521 33.652 -3.072 1.00 37.29 36 ASN B N 1
ATOM 982 C CA . ASN B 1 28 ? -20.802 32.273 -2.689 1.00 37.67 36 ASN B CA 1
ATOM 983 C C . ASN B 1 28 ? -19.517 31.606 -2.247 1.00 37.55 36 ASN B C 1
ATOM 984 O O . ASN B 1 28 ? -18.576 31.511 -3.004 1.00 38.36 36 ASN B O 1
ATOM 989 N N . THR B 1 29 ? -19.465 31.157 -1.012 1.00 37.40 37 THR B N 1
ATOM 990 C CA . THR B 1 29 ? -18.252 30.520 -0.507 1.00 37.90 37 THR B CA 1
ATOM 991 C C . THR B 1 29 ? -18.383 28.990 -0.584 1.00 38.43 37 THR B C 1
ATOM 992 O O . THR B 1 29 ? -17.399 28.254 -0.448 1.00 37.53 37 THR B O 1
ATOM 996 N N . GLN B 1 30 ? -19.616 28.518 -0.809 1.00 38.72 38 GLN B N 1
ATOM 997 C CA . GLN B 1 30 ? -19.866 27.077 -0.902 1.00 38.46 38 GLN B CA 1
ATOM 998 C C . GLN B 1 30 ? -19.044 26.307 -1.950 1.00 36.59 38 GLN B C 1
ATOM 999 O O . GLN B 1 30 ? -18.404 25.317 -1.577 1.00 33.66 38 GLN B O 1
ATOM 1005 N N . CYS B 1 31 ? -19.067 26.734 -3.229 1.00 36.54 39 CYS B N 1
ATOM 1006 C CA . CYS B 1 31 ? -18.249 26.039 -4.268 1.00 35.75 39 CYS B CA 1
ATOM 1007 C C . CYS B 1 31 ? -16.718 26.096 -4.013 1.00 33.96 39 CYS B C 1
ATOM 1008 O O . CYS B 1 31 ? -15.973 25.211 -4.440 1.00 32.46 39 CYS B O 1
ATOM 1011 N N . LEU B 1 32 ? -16.280 27.119 -3.288 1.00 32.37 40 LEU B N 1
ATOM 1012 C CA . LEU B 1 32 ? -14.868 27.267 -2.904 1.00 31.00 40 LEU B CA 1
ATOM 1013 C C . LEU B 1 32 ? -14.490 26.242 -1.864 1.00 29.61 40 LEU B C 1
ATOM 1014 O O . LEU B 1 32 ? -13.521 25.518 -2.020 1.00 28.58 40 LEU B O 1
ATOM 1019 N N . VAL B 1 33 ? -15.260 26.194 -0.782 1.00 28.35 41 VAL B N 1
ATOM 1020 C CA . VAL B 1 33 ? -14.951 25.279 0.291 1.00 27.94 41 VAL B CA 1
ATOM 1021 C C . VAL B 1 33 ? -15.001 23.868 -0.278 1.00 27.70 41 VAL B C 1
ATOM 1022 O O . VAL B 1 33 ? -14.114 23.062 -0.036 1.00 27.15 41 VAL B O 1
ATOM 1026 N N . ASP B 1 34 ? -16.000 23.582 -1.090 1.00 27.52 42 ASP B N 1
ATOM 1027 C CA . ASP B 1 34 ? -16.151 22.198 -1.559 1.00 28.61 42 ASP B CA 1
ATOM 1028 C C . ASP B 1 34 ? -14.973 21.769 -2.423 1.00 27.79 42 ASP B C 1
ATOM 1029 O O . ASP B 1 34 ? -14.537 20.645 -2.370 1.00 25.66 42 ASP B O 1
ATOM 1034 N N . ASN B 1 35 ? -14.447 22.705 -3.210 1.00 26.94 43 ASN B N 1
ATOM 1035 C CA . ASN B 1 35 ? -13.287 22.417 -4.025 1.00 27.18 43 ASN B CA 1
ATOM 1036 C C . ASN B 1 35 ? -11.975 22.309 -3.260 1.00 26.24 43 ASN B C 1
ATOM 1037 O O . ASN B 1 35 ? -11.128 21.504 -3.593 1.00 24.83 43 ASN B O 1
ATOM 1042 N N . LEU B 1 36 ? -11.806 23.161 -2.258 1.00 25.13 44 LEU B N 1
ATOM 1043 C CA . LEU B 1 36 ? -10.682 23.054 -1.338 1.00 25.88 44 LEU B CA 1
ATOM 1044 C C . LEU B 1 36 ? -10.667 21.705 -0.585 1.00 27.00 44 LEU B C 1
ATOM 1045 O O . LEU B 1 36 ? -9.598 21.087 -0.441 1.00 26.98 44 LEU B O 1
ATOM 1050 N N . LEU B 1 37 ? -11.844 21.263 -0.122 1.00 28.52 45 LEU B N 1
ATOM 1051 C CA . LEU B 1 37 ? -12.024 19.894 0.452 1.00 30.17 45 LEU B CA 1
ATOM 1052 C C . LEU B 1 37 ? -11.679 18.775 -0.523 1.00 31.45 45 LEU B C 1
ATOM 1053 O O . LEU B 1 37 ? -10.817 17.952 -0.253 1.00 30.55 45 LEU B O 1
ATOM 1058 N N . LYS B 1 38 ? -12.388 18.728 -1.651 1.00 33.50 46 LYS B N 1
ATOM 1059 C CA . LYS B 1 38 ? -12.137 17.697 -2.669 1.00 36.07 46 LYS B CA 1
ATOM 1060 C C . LYS B 1 38 ? -10.659 17.569 -3.022 1.00 35.79 46 LYS B C 1
ATOM 1061 O O . LYS B 1 38 ? -10.192 16.476 -3.345 1.00 35.81 46 LYS B O 1
ATOM 1067 N N . ASN B 1 39 ? -9.927 18.684 -2.971 1.00 34.76 47 ASN B N 1
ATOM 1068 C CA . ASN B 1 39 ? -8.533 18.690 -3.358 1.00 35.06 47 ASN B CA 1
ATOM 1069 C C . ASN B 1 39 ? -7.584 18.593 -2.165 1.00 34.48 47 ASN B C 1
ATOM 1070 O O . ASN B 1 39 ? -6.376 18.790 -2.318 1.00 34.38 47 ASN B O 1
ATOM 1075 N N . ASP B 1 40 ? -8.140 18.294 -0.982 1.00 33.31 48 ASP B N 1
ATOM 1076 C CA . ASP B 1 40 ? -7.381 18.106 0.270 1.00 33.11 48 ASP B CA 1
ATOM 1077 C C . ASP B 1 40 ? -6.462 19.267 0.611 1.00 31.90 48 ASP B C 1
ATOM 1078 O O . ASP B 1 40 ? -5.357 19.058 1.111 1.00 31.50 48 ASP B O 1
ATOM 1083 N N . TYR B 1 41 ? -6.900 20.487 0.301 1.00 30.19 49 TYR B N 1
ATOM 1084 C CA . TYR B 1 41 ? -6.257 21.669 0.827 1.00 29.67 49 TYR B CA 1
ATOM 1085 C C . TYR B 1 41 ? -6.967 22.135 2.067 1.00 28.86 49 TYR B C 1
ATOM 1086 O O . TYR B 1 41 ? -6.347 22.774 2.908 1.00 28.81 49 TYR B O 1
ATOM 1095 N N . PHE B 1 42 ? -8.271 21.836 2.152 1.00 28.61 50 PHE B N 1
ATOM 1096 C CA . PHE B 1 42 ? -9.099 22.061 3.339 1.00 28.49 50 PHE B CA 1
ATOM 1097 C C . PHE B 1 42 ? -9.401 20.697 3.963 1.00 29.75 50 PHE B C 1
ATOM 1098 O O . PHE B 1 42 ? -9.601 19.711 3.252 1.00 28.13 50 PHE B O 1
ATOM 1106 N N . SER B 1 43 ? -9.363 20.667 5.287 1.00 31.32 51 SER B N 1
ATOM 1107 C CA . SER B 1 43 ? -9.801 19.507 6.067 1.00 33.34 51 SER B CA 1
ATOM 1108 C C . SER B 1 43 ? -11.288 19.651 6.423 1.00 34.46 51 SER B C 1
ATOM 1109 O O . SER B 1 43 ? -11.851 20.751 6.355 1.00 33.49 51 SER B O 1
ATOM 1112 N N . ALA B 1 44 ? -11.915 18.536 6.807 1.00 35.45 52 ALA B N 1
ATOM 1113 C CA . ALA B 1 44 ? -13.263 18.544 7.366 1.00 36.55 52 ALA B CA 1
ATOM 1114 C C . ALA B 1 44 ? -13.345 19.609 8.445 1.00 36.86 52 ALA B C 1
ATOM 1115 O O . ALA B 1 44 ? -14.302 20.375 8.493 1.00 36.44 52 ALA B O 1
ATOM 1117 N N . GLU B 1 45 ? -12.321 19.672 9.294 1.00 37.25 53 GLU B N 1
ATOM 1118 C CA . GLU B 1 45 ? -12.239 20.713 10.317 1.00 37.78 53 GLU B CA 1
ATOM 1119 C C . GLU B 1 45 ? -12.268 22.152 9.774 1.00 37.50 53 GLU B C 1
ATOM 1120 O O . GLU B 1 45 ? -12.986 23.005 10.305 1.00 36.65 53 GLU B O 1
ATOM 1126 N N . ASP B 1 46 ? -11.440 22.426 8.758 1.00 37.17 54 ASP B N 1
ATOM 1127 C CA . ASP B 1 46 ? -11.465 23.723 8.031 1.00 36.55 54 ASP B CA 1
ATOM 1128 C C . ASP B 1 46 ? -12.876 24.112 7.561 1.00 36.75 54 ASP B C 1
ATOM 1129 O O . ASP B 1 46 ? -13.328 25.221 7.825 1.00 34.91 54 ASP B O 1
ATOM 1134 N N . ALA B 1 47 ? -13.563 23.186 6.887 1.00 37.55 55 ALA B N 1
ATOM 1135 C CA . ALA B 1 47 ? -14.924 23.440 6.388 1.00 39.49 55 ALA B CA 1
ATOM 1136 C C . ALA B 1 47 ? -15.944 23.702 7.515 1.00 41.30 55 ALA B C 1
ATOM 1137 O O . ALA B 1 47 ? -16.857 24.503 7.349 1.00 40.19 55 ALA B O 1
ATOM 1139 N N . GLU B 1 48 ? -15.758 23.035 8.657 1.00 43.49 56 GLU B N 1
ATOM 1140 C CA . GLU B 1 48 ? -16.618 23.217 9.841 1.00 45.78 56 GLU B CA 1
ATOM 1141 C C . GLU B 1 48 ? -16.403 24.572 10.502 1.00 44.99 56 GLU B C 1
ATOM 1142 O O . GLU B 1 48 ? -17.360 25.190 10.958 1.00 44.06 56 GLU B O 1
ATOM 1148 N N . ILE B 1 49 ? -15.143 25.016 10.556 1.00 44.83 57 ILE B N 1
ATOM 1149 C CA . ILE B 1 49 ? -14.778 26.350 11.060 1.00 44.76 57 ILE B CA 1
ATOM 1150 C C . ILE B 1 49 ? -15.415 27.452 10.204 1.00 44.51 57 ILE B C 1
ATOM 1151 O O . ILE B 1 49 ? -15.942 28.402 10.751 1.00 43.61 57 ILE B O 1
ATOM 1156 N N . VAL B 1 50 ? -15.355 27.308 8.875 1.00 44.98 58 VAL B N 1
ATOM 1157 C CA . VAL B 1 50 ? -15.974 28.253 7.918 1.00 46.16 58 VAL B CA 1
ATOM 1158 C C . VAL B 1 50 ? -17.501 28.211 7.994 1.00 48.61 58 VAL B C 1
ATOM 1159 O O . VAL B 1 50 ? -18.173 29.243 7.882 1.00 48.79 58 VAL B O 1
ATOM 1163 N N . CYS B 1 51 ? -18.027 26.999 8.156 1.00 51.04 59 CYS B N 1
ATOM 1164 C CA . CYS B 1 51 ? -19.457 26.746 8.287 1.00 52.16 59 CYS B CA 1
ATOM 1165 C C . CYS B 1 51 ? -20.042 27.508 9.465 1.00 52.44 59 CYS B C 1
ATOM 1166 O O . CYS B 1 51 ? -21.120 28.065 9.356 1.00 52.86 59 CYS B O 1
ATOM 1169 N N . ALA B 1 52 ? -19.287 27.573 10.560 1.00 52.78 60 ALA B N 1
ATOM 1170 C CA . ALA B 1 52 ? -19.638 28.330 11.760 1.00 53.32 60 ALA B CA 1
ATOM 1171 C C . ALA B 1 52 ? -19.655 29.854 11.594 1.00 53.70 60 ALA B C 1
ATOM 1172 O O . ALA B 1 52 ? -20.127 30.558 12.486 1.00 53.45 60 ALA B O 1
ATOM 1174 N N . CYS B 1 53 ? -19.124 30.369 10.484 1.00 53.56 61 CYS B N 1
ATOM 1175 C CA . CYS B 1 53 ? -19.100 31.822 10.260 1.00 53.17 61 CYS B CA 1
ATOM 1176 C C . CYS B 1 53 ? -20.446 32.256 9.677 1.00 54.61 61 CYS B C 1
ATOM 1177 O O . CYS B 1 53 ? -20.878 31.714 8.649 1.00 53.98 61 CYS B O 1
ATOM 1180 N N . PRO B 1 54 ? -21.113 33.221 10.348 1.00 55.87 62 PRO B N 1
ATOM 1181 C CA . PRO B 1 54 ? -22.506 33.630 10.041 1.00 56.78 62 PRO B CA 1
ATOM 1182 C C . PRO B 1 54 ? -22.717 34.160 8.606 1.00 57.01 62 PRO B C 1
ATOM 1183 O O . PRO B 1 54 ? -23.457 33.546 7.822 1.00 56.93 62 PRO B O 1
ATOM 1187 N N . THR B 1 55 ? -22.045 35.263 8.264 1.00 56.45 63 THR B N 1
ATOM 1188 C CA . THR B 1 55 ? -22.253 35.939 6.973 1.00 55.64 63 THR B CA 1
ATOM 1189 C C . THR B 1 55 ? -21.342 35.416 5.839 1.00 54.61 63 THR B C 1
ATOM 1190 O O . THR B 1 55 ? -20.404 34.668 6.109 1.00 53.78 63 THR B O 1
ATOM 1194 N N . GLN B 1 56 ? -21.658 35.752 4.578 1.00 53.44 64 GLN B N 1
ATOM 1195 C CA . GLN B 1 56 ? -20.747 35.472 3.446 1.00 52.50 64 GLN B CA 1
ATOM 1196 C C . GLN B 1 56 ? -19.381 36.157 3.671 1.00 50.77 64 GLN B C 1
ATOM 1197 O O . GLN B 1 56 ? -18.348 35.497 3.548 1.00 49.98 64 GLN B O 1
ATOM 1203 N N . PRO B 1 57 ? -19.379 37.477 3.993 1.00 49.11 65 PRO B N 1
ATOM 1204 C CA . PRO B 1 57 ? -18.132 38.206 4.278 1.00 47.07 65 PRO B CA 1
ATOM 1205 C C . PRO B 1 57 ? -17.301 37.587 5.393 1.00 44.82 65 PRO B C 1
ATOM 1206 O O . PRO B 1 57 ? -16.090 37.490 5.271 1.00 43.29 65 PRO B O 1
ATOM 1210 N N . ASP B 1 58 ? -17.960 37.165 6.467 1.00 42.70 66 ASP B N 1
ATOM 1211 C CA . ASP B 1 58 ? -17.298 36.471 7.554 1.00 40.89 66 ASP B CA 1
ATOM 1212 C C . ASP B 1 58 ? -16.674 35.161 7.093 1.00 37.87 66 ASP B C 1
ATOM 1213 O O . ASP B 1 58 ? -15.553 34.853 7.476 1.00 36.81 66 ASP B O 1
ATOM 1218 N N . LYS B 1 59 ? -17.387 34.403 6.273 1.00 34.74 67 LYS B N 1
ATOM 1219 C CA . LYS B 1 59 ? -16.834 33.174 5.720 1.00 32.91 67 LYS B CA 1
ATOM 1220 C C . LYS B 1 59 ? -15.669 33.446 4.758 1.00 30.54 67 LYS B C 1
ATOM 1221 O O . LYS B 1 59 ? -14.692 32.697 4.762 1.00 28.13 67 LYS B O 1
ATOM 1227 N N . VAL B 1 60 ? -15.796 34.479 3.926 1.00 27.65 68 VAL B N 1
ATOM 1228 C CA . VAL B 1 60 ? -14.709 34.845 2.995 1.00 25.98 68 VAL B CA 1
ATOM 1229 C C . VAL B 1 60 ? -13.432 35.201 3.792 1.00 24.86 68 VAL B C 1
ATOM 1230 O O . VAL B 1 60 ? -12.377 34.720 3.478 1.00 22.87 68 VAL B O 1
ATOM 1234 N N . ARG B 1 61 ? -13.561 35.999 4.858 1.00 24.02 69 ARG B N 1
ATOM 1235 C CA . ARG B 1 61 ? -12.423 36.405 5.675 1.00 24.57 69 ARG B CA 1
ATOM 1236 C C . ARG B 1 61 ? -11.752 35.180 6.270 1.00 24.32 69 ARG B C 1
ATOM 1237 O O . ARG B 1 61 ? -10.526 35.055 6.221 1.00 22.63 69 ARG B O 1
ATOM 1245 N N . LYS B 1 62 ? -12.563 34.266 6.810 1.00 24.16 70 LYS B N 1
ATOM 1246 C CA . LYS B 1 62 ? -12.060 32.993 7.344 1.00 24.41 70 LYS B CA 1
ATOM 1247 C C . LYS B 1 62 ? -11.376 32.137 6.264 1.00 22.92 70 LYS B C 1
ATOM 1248 O O . LYS B 1 62 ? -10.299 31.622 6.468 1.00 22.89 70 LYS B O 1
ATOM 1254 N N . ILE B 1 63 ? -12.006 31.978 5.111 1.00 21.63 71 ILE B N 1
ATOM 1255 C CA . ILE B 1 63 ? -11.393 31.180 4.029 1.00 19.76 71 ILE B CA 1
ATOM 1256 C C . ILE B 1 63 ? -10.047 31.797 3.634 1.00 18.85 71 ILE B C 1
ATOM 1257 O O . ILE B 1 63 ? -9.046 31.049 3.486 1.00 17.67 71 ILE B O 1
ATOM 1262 N N . LEU B 1 64 ? -10.016 33.121 3.478 1.00 16.98 72 LEU B N 1
ATOM 1263 C CA . LEU B 1 64 ? -8.752 33.792 3.083 1.00 17.47 72 LEU B CA 1
ATOM 1264 C C . LEU B 1 64 ? -7.704 33.618 4.187 1.00 18.13 72 LEU B C 1
ATOM 1265 O O . LEU B 1 64 ? -6.529 33.336 3.902 1.00 17.94 72 LEU B O 1
ATOM 1270 N N . ASP B 1 65 ? -8.126 33.731 5.441 1.00 19.51 73 ASP B N 1
ATOM 1271 C CA . ASP B 1 65 ? -7.212 33.499 6.588 1.00 21.33 73 ASP B CA 1
ATOM 1272 C C . ASP B 1 65 ? -6.614 32.117 6.511 1.00 20.87 73 ASP B C 1
ATOM 1273 O O . ASP B 1 65 ? -5.406 31.978 6.594 1.00 21.20 73 ASP B O 1
ATOM 1278 N N . LEU B 1 66 ? -7.454 31.104 6.300 1.00 19.34 74 LEU B N 1
ATOM 1279 C CA . LEU B 1 66 ? -6.977 29.727 6.226 1.00 20.11 74 LEU B CA 1
ATOM 1280 C C . LEU B 1 66 ? -6.092 29.447 5.043 1.00 19.21 7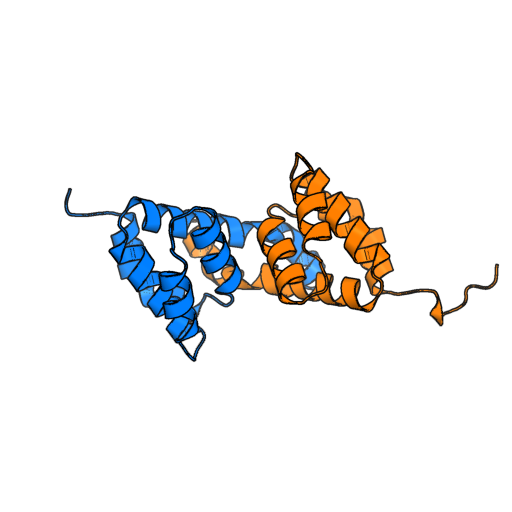4 LEU B C 1
ATOM 1281 O O . LEU B 1 66 ? -5.022 28.857 5.180 1.00 19.19 74 LEU B O 1
ATOM 1286 N N . VAL B 1 67 ? -6.551 29.859 3.876 1.00 18.09 75 VAL B N 1
ATOM 1287 C CA . VAL B 1 67 ? -5.779 29.724 2.641 1.00 17.88 75 VAL B CA 1
ATOM 1288 C C . VAL B 1 67 ? -4.371 30.342 2.797 1.00 17.69 75 VAL B C 1
ATOM 1289 O O . VAL B 1 67 ? -3.352 29.685 2.532 1.00 18.64 75 VAL B O 1
ATOM 1293 N N . GLN B 1 68 ? -4.316 31.596 3.224 1.00 18.25 76 GLN B N 1
ATOM 1294 C CA . GLN B 1 68 ? -3.024 32.299 3.446 1.00 19.20 76 GLN B CA 1
ATOM 1295 C C . GLN B 1 68 ? -2.090 31.584 4.448 1.00 20.42 76 GLN B C 1
ATOM 1296 O O . GLN B 1 68 ? -0.869 31.427 4.188 1.00 19.57 76 GLN B O 1
ATOM 1302 N N . SER B 1 69 ? -2.646 31.156 5.586 1.00 21.53 77 SER B N 1
ATOM 1303 C CA . SER B 1 69 ? -1.829 30.382 6.568 1.00 23.05 77 SER B CA 1
ATOM 1304 C C . SER B 1 69 ? -1.317 29.059 5.999 1.00 22.44 77 SER B C 1
ATOM 1305 O O . SER B 1 69 ? -0.282 28.571 6.426 1.00 22.03 77 SER B O 1
ATOM 1308 N N . LYS B 1 70 ? -2.006 28.494 5.008 1.00 21.73 78 LYS B N 1
ATOM 1309 C CA . LYS B 1 70 ? -1.584 27.203 4.417 1.00 21.88 78 LYS B CA 1
ATOM 1310 C C . LYS B 1 70 ? -0.427 27.385 3.409 1.00 21.56 78 LYS B C 1
ATOM 1311 O O . LYS B 1 70 ? 0.264 26.419 3.040 1.00 21.46 78 LYS B O 1
ATOM 1317 N N . GLY B 1 71 ? -0.229 28.631 2.980 1.00 20.39 79 GLY B N 1
ATOM 1318 C CA . GLY B 1 71 ? 0.949 28.999 2.230 1.00 19.43 79 GLY B CA 1
ATOM 1319 C C . GLY B 1 71 ? 0.770 29.227 0.736 1.00 18.67 79 GLY B C 1
ATOM 1320 O O . GLY B 1 71 ? -0.353 29.359 0.243 1.00 17.22 79 GLY B O 1
ATOM 1321 N N . GLU B 1 72 ? 1.899 29.260 0.031 1.00 17.20 80 GLU B N 1
ATOM 1322 C CA . GLU B 1 72 ? 1.953 29.726 -1.350 1.00 17.72 80 GLU B CA 1
ATOM 1323 C C . GLU B 1 72 ? 1.233 28.810 -2.316 1.00 18.17 80 GLU B C 1
ATOM 1324 O O . GLU B 1 72 ? 0.484 29.283 -3.185 1.00 18.04 80 GLU B O 1
ATOM 1330 N N . GLU B 1 73 ? 1.469 27.497 -2.199 1.00 17.97 81 GLU B N 1
ATOM 1331 C CA . GLU B 1 73 ? 0.820 26.532 -3.088 1.00 19.24 81 GLU B CA 1
ATOM 1332 C C . GLU B 1 73 ? -0.722 26.589 -2.938 1.00 17.84 81 GLU B C 1
ATOM 1333 O O . GLU B 1 73 ? -1.435 26.561 -3.940 1.00 16.66 81 GLU B O 1
ATOM 1339 N N . VAL B 1 74 ? -1.219 26.675 -1.704 1.00 16.76 82 VAL B N 1
ATOM 1340 C CA . VAL B 1 74 ? -2.690 26.712 -1.497 1.00 16.01 82 VAL B CA 1
ATOM 1341 C C . VAL B 1 74 ? -3.233 28.036 -1.975 1.00 15.90 82 VAL B C 1
ATOM 1342 O O . VAL B 1 74 ? -4.323 28.081 -2.549 1.00 14.49 82 VAL B O 1
ATOM 1346 N N . SER B 1 75 ? -2.484 29.120 -1.756 1.00 14.08 83 SER B N 1
ATOM 1347 C CA . SER B 1 75 ? -2.913 30.451 -2.195 1.00 14.55 83 SER B CA 1
ATOM 1348 C C . SER B 1 75 ? -2.953 30.546 -3.739 1.00 14.08 83 SER B C 1
ATOM 1349 O O . SER B 1 75 ? -3.850 31.173 -4.321 1.00 11.97 83 SER B O 1
ATOM 1352 N N . GLU B 1 76 ? -1.967 29.936 -4.373 1.00 14.07 84 GLU B N 1
ATOM 1353 C CA . GLU B 1 76 ? -1.899 29.904 -5.829 1.00 16.89 84 GLU B CA 1
ATOM 1354 C C . GLU B 1 76 ? -3.071 29.061 -6.369 1.00 17.64 84 GLU B C 1
ATOM 1355 O O . GLU B 1 76 ? -3.752 29.459 -7.336 1.00 15.92 84 GLU B O 1
ATOM 1361 N N . PHE B 1 77 ? -3.321 27.918 -5.718 1.00 17.08 85 PHE B N 1
ATOM 1362 C CA . PHE B 1 77 ? -4.436 27.091 -6.146 1.00 17.80 85 PHE B CA 1
ATOM 1363 C C . PHE B 1 77 ? -5.763 27.826 -5.967 1.00 17.11 85 PHE B C 1
ATOM 1364 O O . PHE B 1 77 ? -6.617 27.737 -6.852 1.00 15.56 85 PHE B O 1
ATOM 1372 N N . PHE B 1 78 ? -5.916 28.581 -4.862 1.00 16.07 86 PHE B N 1
ATOM 1373 C CA . PHE B 1 78 ? -7.136 29.343 -4.602 1.00 16.33 86 PHE B CA 1
ATOM 1374 C C . PHE B 1 78 ? -7.405 30.405 -5.691 1.00 15.91 86 PHE B C 1
ATOM 1375 O O . PHE B 1 78 ? -8.521 30.559 -6.167 1.00 14.55 86 PHE B O 1
ATOM 1383 N N . LEU B 1 79 ? -6.365 31.116 -6.115 1.00 14.74 87 LEU B N 1
ATOM 1384 C CA . LEU B 1 79 ? -6.533 32.085 -7.221 1.00 15.40 87 LEU B CA 1
ATOM 1385 C C . LEU B 1 79 ? -6.923 31.404 -8.554 1.00 16.22 87 LEU B C 1
ATOM 1386 O O . LEU B 1 79 ? -7.773 31.888 -9.309 1.00 15.69 87 LEU B O 1
ATOM 1391 N N . TYR B 1 80 ? -6.297 30.278 -8.815 1.00 15.62 88 TYR B N 1
ATOM 1392 C CA . TYR B 1 80 ? -6.631 29.462 -9.984 1.00 18.64 88 TYR B CA 1
ATOM 1393 C C . TYR B 1 80 ? -8.084 29.024 -9.929 1.00 17.28 88 TYR B C 1
ATOM 1394 O O . TYR B 1 80 ? -8.814 29.128 -10.934 1.00 15.45 88 TYR B O 1
ATOM 1403 N N . LEU B 1 81 ? -8.510 28.565 -8.752 1.00 15.23 89 LEU B N 1
ATOM 1404 C CA . LEU B 1 81 ? -9.916 28.215 -8.532 1.00 16.66 89 LEU B CA 1
ATOM 1405 C C . LEU B 1 81 ? -10.888 29.352 -8.826 1.00 15.26 89 LEU B C 1
ATOM 1406 O O . LEU B 1 81 ? -11.897 29.141 -9.531 1.00 15.85 89 LEU B O 1
ATOM 1411 N N . LEU B 1 82 ? -10.603 30.557 -8.325 1.00 13.64 90 LEU B N 1
ATOM 1412 C CA . LEU B 1 82 ? -11.472 31.717 -8.575 1.00 14.69 90 LEU B CA 1
ATOM 1413 C C . LEU B 1 82 ? -11.568 31.989 -10.084 1.00 15.35 90 LEU B C 1
ATOM 1414 O O . LEU B 1 82 ? -12.659 32.247 -10.615 1.00 14.81 90 LEU B O 1
ATOM 1419 N N . GLN B 1 83 ? -10.436 31.925 -10.774 1.00 15.24 91 GLN B N 1
ATOM 1420 C CA . GLN B 1 83 ? -10.438 32.019 -12.256 1.00 16.04 91 GLN B CA 1
ATOM 1421 C C . GLN B 1 83 ? -11.361 30.967 -12.929 1.00 16.63 91 GLN B C 1
ATOM 1422 O O . GLN B 1 83 ? -12.168 31.306 -13.808 1.00 15.22 91 GLN B O 1
ATOM 1428 N N . GLN B 1 84 ? -11.254 29.710 -12.507 1.00 15.66 92 GLN B N 1
ATOM 1429 C CA . GLN B 1 84 ? -12.059 28.654 -13.127 1.00 17.62 92 GLN B CA 1
ATOM 1430 C C . GLN B 1 84 ? -13.516 28.868 -12.815 1.00 17.90 92 GLN B C 1
ATOM 1431 O O . GLN B 1 84 ? -14.384 28.737 -13.698 1.00 16.75 92 GLN B O 1
ATOM 1437 N N . LEU B 1 85 ? -13.795 29.155 -11.544 1.00 16.42 93 LEU B N 1
ATOM 1438 C CA . LEU B 1 85 ? -15.184 29.415 -11.146 1.00 16.73 93 LEU B CA 1
ATOM 1439 C C . LEU B 1 85 ? -15.814 30.640 -11.797 1.00 16.60 93 LEU B C 1
ATOM 1440 O O . LEU B 1 85 ? -17.023 30.611 -12.120 1.00 16.18 93 LEU B O 1
ATOM 1445 N N . ALA B 1 86 ? -15.030 31.706 -11.968 1.00 15.29 94 ALA B N 1
ATOM 1446 C CA . ALA B 1 86 ? -15.464 32.938 -12.689 1.00 17.03 94 ALA B CA 1
ATOM 1447 C C . ALA B 1 86 ? -15.749 32.678 -14.180 1.00 17.77 94 ALA B C 1
ATOM 1448 O O . ALA B 1 86 ? -16.479 33.456 -14.797 1.00 19.09 94 ALA B O 1
ATOM 1450 N N . ASP B 1 87 ? -15.194 31.606 -14.734 1.00 17.54 95 ASP B N 1
ATOM 1451 C CA . ASP B 1 87 ? -15.355 31.234 -16.159 1.00 18.84 95 ASP B CA 1
ATOM 1452 C C . ASP B 1 87 ? -16.365 30.098 -16.383 1.00 18.15 95 ASP B C 1
ATOM 1453 O O . ASP B 1 87 ? -16.773 29.866 -17.514 1.00 17.28 95 ASP B O 1
ATOM 1458 N N . ALA B 1 88 ? -16.805 29.403 -15.332 1.00 16.81 96 ALA B N 1
ATOM 1459 C CA . ALA B 1 88 ? -17.499 28.133 -15.577 1.00 18.04 96 ALA B CA 1
ATOM 1460 C C . ALA B 1 88 ? -18.871 28.302 -16.260 1.00 18.38 96 ALA B C 1
ATOM 1461 O O . ALA B 1 88 ? -19.321 27.395 -16.983 1.00 18.98 96 ALA B O 1
ATOM 1463 N N . TYR B 1 89 ? -19.515 29.439 -16.012 1.00 18.61 97 TYR B N 1
ATOM 1464 C CA . TYR B 1 89 ? -20.887 29.730 -16.519 1.00 21.14 97 TYR B CA 1
ATOM 1465 C C . TYR B 1 89 ? -20.954 31.101 -17.156 1.00 20.53 97 TYR B C 1
ATOM 1466 O O . TYR B 1 89 ? -22.032 31.586 -17.445 1.00 20.07 97 TYR B O 1
ATOM 1475 N N . VAL B 1 90 ? -19.802 31.730 -17.357 1.00 19.73 98 VAL B N 1
ATOM 1476 C CA . VAL B 1 90 ? -19.754 33.049 -17.945 1.00 19.91 98 VAL B CA 1
ATOM 1477 C C . VAL B 1 90 ? -20.441 33.106 -19.320 1.00 20.67 98 VAL B C 1
ATOM 1478 O O . VAL B 1 90 ? -21.141 34.083 -19.596 1.00 20.42 98 VAL B O 1
ATOM 1482 N N . ASP B 1 91 ? -20.293 32.061 -20.140 1.00 19.87 99 ASP B N 1
ATOM 1483 C CA . ASP B 1 91 ? -20.896 32.039 -21.493 1.00 21.19 99 ASP B CA 1
ATOM 1484 C C . ASP B 1 91 ? -22.427 32.069 -21.427 1.00 21.43 99 ASP B C 1
ATOM 1485 O O . ASP B 1 91 ? -23.079 32.576 -22.341 1.00 21.01 99 ASP B O 1
ATOM 1490 N N . LEU B 1 92 ? -22.999 31.465 -20.385 1.00 21.25 100 LEU B N 1
ATOM 1491 C CA . LEU B 1 92 ? -24.461 31.419 -20.225 1.00 22.54 100 LEU B CA 1
ATOM 1492 C C . 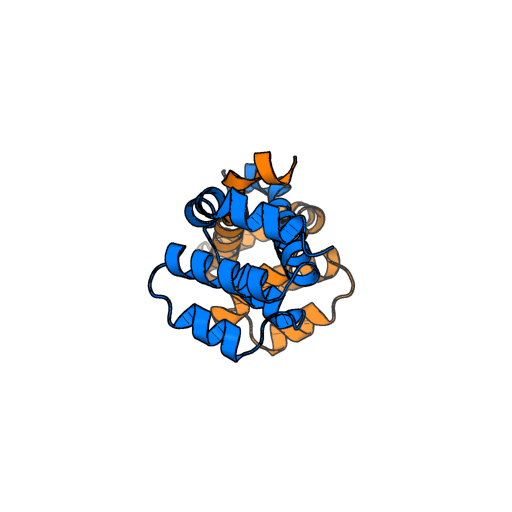LEU B 1 92 ? -25.087 32.725 -19.740 1.00 22.88 100 LEU B C 1
ATOM 1493 O O . LEU B 1 92 ? -26.306 32.861 -19.706 1.00 21.25 100 LEU B O 1
ATOM 1498 N N . ARG B 1 93 ? -24.249 33.668 -19.330 1.00 23.63 101 ARG B N 1
ATOM 1499 C CA . ARG B 1 93 ? -24.707 34.888 -18.652 1.00 24.72 101 ARG B CA 1
ATOM 1500 C C . ARG B 1 93 ? -25.786 35.687 -19.350 1.00 23.89 101 ARG B C 1
ATOM 1501 O O . ARG B 1 93 ? -26.724 36.060 -18.681 1.00 23.96 101 ARG B O 1
ATOM 1509 N N . PRO B 1 94 ? -25.663 35.933 -20.673 1.00 23.97 102 PRO B N 1
ATOM 1510 C CA . PRO B 1 94 ? -26.698 36.658 -21.447 1.00 23.71 102 PRO B CA 1
ATOM 1511 C C . PRO B 1 94 ? -28.098 36.013 -21.316 1.00 22.37 102 PRO B C 1
ATOM 1512 O O . PRO B 1 94 ? -29.096 36.707 -21.046 1.00 22.12 102 PRO B O 1
ATOM 1516 N N . TRP B 1 95 ? -28.146 34.694 -21.475 1.00 19.69 103 TRP B N 1
ATOM 1517 C CA . TRP B 1 95 ? -29.381 33.929 -21.358 1.00 18.84 103 TRP B CA 1
ATOM 1518 C C . TRP B 1 95 ? -29.886 33.890 -19.913 1.00 18.02 103 TRP B C 1
ATOM 1519 O O . TRP B 1 95 ? -31.063 34.140 -19.665 1.00 16.31 103 TRP B O 1
ATOM 1530 N N . LEU B 1 96 ? -29.011 33.590 -18.957 1.00 17.61 104 LEU B N 1
ATOM 1531 C CA . LEU B 1 96 ? -29.387 33.634 -17.514 1.00 18.53 104 LEU B CA 1
ATOM 1532 C C . LEU B 1 96 ? -29.951 35.001 -17.069 1.00 19.20 104 LEU B C 1
ATOM 1533 O O . LEU B 1 96 ? -31.018 35.058 -16.427 1.00 19.18 104 LEU B O 1
ATOM 1538 N N . LEU B 1 97 ? -29.288 36.097 -17.427 1.00 19.64 105 LEU B N 1
ATOM 1539 C CA . LEU B 1 97 ? -29.796 37.434 -17.147 1.00 20.67 105 LEU B CA 1
ATOM 1540 C C . LEU B 1 97 ? -31.210 37.676 -17.710 1.00 21.69 105 LEU B C 1
ATOM 1541 O O . LEU B 1 97 ? -32.001 38.416 -17.115 1.00 19.82 105 LEU B O 1
ATOM 1546 N N . GLU B 1 98 ? -31.510 37.102 -18.876 1.00 21.67 106 GLU B N 1
ATOM 1547 C CA . GLU B 1 98 ? -32.844 37.281 -19.441 1.00 24.50 106 GLU B CA 1
ATOM 1548 C C . GLU B 1 98 ? -33.904 36.468 -18.681 1.00 26.48 106 GLU B C 1
ATOM 1549 O O . GLU B 1 98 ? -35.065 36.874 -18.654 1.00 26.08 106 GLU B O 1
#

Radius of gyration: 18.34 Å; Cα contacts (8 Å, |Δi|>4): 176; chains: 2; bounding box: 68×38×38 Å

Sequence (191 aa):
SESHPHIQLLKSNRELLVTHIRNTQCLVDNLLKNDYFSAEDAEIVCACPTQPDKVRKILDLVQSKGEEVSEFFLYLLQQLADAYVDLRPWLLEMEIIPSESHPHIQLLKSNRELLVTHIRNTQCLVDNLLKNDYFSAEDAEIVCACPTQPDKVRKILDLVQSKGEEVSEFFLYLLQQLADAYVDLRPWLLE

GO terms:
  GO:0005886 plasma membrane (C, IDA)
  GO:0042742 defense response to bacterium (P, IDA)
  GO:0038187 pattern recognition receptor activity (F, IDA)
  GO:0070427 nucleotide-binding oligomerization domain containing 1 signaling pathway (P, IDA)
  GO:0050700 CARD domain binding (F, IDA)
  GO:0005737 cytoplasm (C, IDA)
  GO:0043123 positive regulation of canonical NF-kappaB signal transduction (P, IDA)
  GO:0042802 identical protein binding (F, IDA)
  GO:0035556 intracellular signal transduction (P, IDA)
  GO:0016045 detection of bacterium (P, IDA)
  GO:0032757 positive regulation of interleukin-8 production (P, IDA)
  GO:0005737 cytoplasm (C, TAS)
  GO:0009595 detection of biotic stimulus (P, TAS)
  GO:0042834 peptidoglycan binding (F, TAS)
  GO:0006952 defense response (P, TAS)
  GO:0006954 inflammatory response (P, TAS)
  GO:0007165 signal transduction (P, TAS)
  GO:0005515 protein binding (F, IPI)
  GO:0002221 pattern recognition receptor signaling pathway (P, IDA)
  GO:0005829 cytosol (C, IDA)